Protein AF-A0A9X0B7L1-F1 (afdb_monomer_lite)

Sequence (310 aa):
MPVSGHFVRRSAEFVATFKDGPAMKVEFSPWLIFLVLTLGLIMGLALMSVEYTYGGVVATLAAVEDSNPDIYVRIDHQDPTKPLDPNEPELADSARLQPITSGLRSTTKHLRARAGFWSRFRGLSIYLAFIFVDVFLSLITTPIDSFLGHFISQFIISMLLSTWLMAWVHIVISEPSPKRFYQRIPSWRKWIRIAPAVALETLLTYVIFFMPMVVAQMAGWTEEDESIVPFDRSFGGKVQPEIVGGSGKIGLMDAWTTFDWNARVRFVKVVVKTAMIEIALIFVGASAIAGIMLGLGPRGVSMVPADGSM

Structure (mmCIF, N/CA/C/O backbone):
data_AF-A0A9X0B7L1-F1
#
_entry.id   AF-A0A9X0B7L1-F1
#
loop_
_atom_site.group_PDB
_atom_site.id
_atom_site.type_symbol
_atom_site.label_atom_id
_atom_site.label_alt_id
_atom_site.label_comp_id
_atom_site.label_asym_id
_atom_site.label_entity_id
_atom_site.label_seq_id
_atom_site.pdbx_PDB_ins_code
_atom_site.Cartn_x
_atom_site.Cartn_y
_atom_site.Cartn_z
_atom_site.occupancy
_atom_site.B_iso_or_equiv
_atom_site.auth_seq_id
_atom_site.auth_comp_id
_atom_site.auth_asym_id
_atom_site.auth_atom_id
_atom_site.pdbx_PDB_model_num
ATOM 1 N N . MET A 1 1 ? 30.798 -33.903 -41.313 1.00 54.44 1 MET A N 1
ATOM 2 C CA . MET A 1 1 ? 30.636 -32.431 -41.256 1.00 54.44 1 MET A CA 1
ATOM 3 C C . MET A 1 1 ? 29.845 -32.088 -39.998 1.00 54.44 1 MET A C 1
ATOM 5 O O . MET A 1 1 ? 28.833 -32.746 -39.783 1.00 54.44 1 MET A O 1
ATOM 9 N N . PRO A 1 2 ? 30.293 -31.156 -39.140 1.00 64.50 2 PRO A N 1
ATOM 10 C CA . PRO A 1 2 ? 29.622 -30.865 -37.873 1.00 64.50 2 PRO A CA 1
ATOM 11 C C . PRO A 1 2 ? 28.418 -29.930 -38.066 1.00 64.50 2 PRO A C 1
ATOM 13 O O . PRO A 1 2 ? 28.543 -28.823 -38.587 1.00 64.50 2 PRO A O 1
ATOM 16 N N . VAL A 1 3 ? 27.249 -30.376 -37.605 1.00 57.03 3 VAL A N 1
ATOM 17 C CA . VAL A 1 3 ? 25.953 -29.684 -37.754 1.00 57.03 3 VAL A CA 1
ATOM 18 C C . VAL A 1 3 ? 25.922 -28.312 -37.052 1.00 57.03 3 VAL A C 1
ATOM 20 O O . VAL A 1 3 ? 25.201 -27.411 -37.478 1.00 57.03 3 VAL A O 1
ATOM 23 N N . SER A 1 4 ? 26.755 -28.114 -36.026 1.00 58.66 4 SER A N 1
ATOM 24 C CA . SER A 1 4 ? 26.879 -26.858 -35.271 1.00 58.66 4 SER A CA 1
ATOM 25 C C . SER A 1 4 ? 27.226 -25.646 -36.143 1.00 58.66 4 SER A C 1
ATOM 27 O O . SER A 1 4 ? 26.641 -24.580 -35.958 1.00 58.66 4 SER A O 1
ATOM 29 N N . GLY A 1 5 ? 28.109 -25.803 -37.137 1.00 71.06 5 GLY A N 1
ATOM 30 C CA . GLY A 1 5 ? 28.510 -24.704 -38.022 1.00 71.06 5 GLY A CA 1
ATOM 31 C C . GLY A 1 5 ? 27.352 -24.145 -38.855 1.00 71.06 5 GLY A C 1
ATOM 32 O O . GLY A 1 5 ? 27.287 -22.943 -39.094 1.00 71.06 5 GLY A O 1
ATOM 33 N N . HIS A 1 6 ? 26.393 -24.994 -39.238 1.00 72.88 6 HIS A N 1
ATOM 34 C CA . HIS A 1 6 ? 25.210 -24.574 -39.990 1.00 72.88 6 HIS A CA 1
ATOM 35 C C . HIS A 1 6 ? 24.251 -23.735 -39.133 1.00 72.88 6 HIS A C 1
ATOM 37 O O . HIS A 1 6 ? 23.721 -22.732 -39.606 1.00 72.88 6 HIS A O 1
ATOM 43 N N . PHE A 1 7 ? 24.059 -24.098 -37.860 1.00 66.88 7 PHE A N 1
ATOM 44 C CA . PHE A 1 7 ? 23.233 -23.313 -36.938 1.00 66.88 7 PHE A CA 1
ATOM 45 C C . PHE A 1 7 ? 23.856 -21.952 -36.615 1.00 66.88 7 PHE A C 1
ATOM 47 O O . PHE A 1 7 ? 23.146 -20.953 -36.671 1.00 66.88 7 PHE A O 1
ATOM 54 N N . VAL A 1 8 ? 25.169 -21.898 -36.356 1.00 78.19 8 VAL A N 1
ATOM 55 C CA . VAL A 1 8 ? 25.890 -20.635 -36.105 1.00 78.19 8 VAL A CA 1
ATOM 56 C C . VAL A 1 8 ? 25.856 -19.716 -37.330 1.00 78.19 8 VAL A C 1
ATOM 58 O O . VAL A 1 8 ? 25.638 -18.515 -37.193 1.00 78.19 8 VAL A O 1
ATOM 61 N N . ARG A 1 9 ? 26.014 -20.261 -38.545 1.00 78.44 9 ARG A N 1
ATOM 62 C CA . ARG A 1 9 ? 25.911 -19.452 -39.768 1.00 78.44 9 ARG A CA 1
ATOM 63 C C . ARG A 1 9 ? 24.489 -18.928 -39.978 1.00 78.44 9 ARG A C 1
ATOM 65 O O . ARG A 1 9 ? 24.319 -17.745 -40.236 1.00 78.44 9 ARG A O 1
ATOM 72 N N . ARG A 1 10 ? 23.471 -19.774 -39.784 1.00 76.56 10 ARG A N 1
ATOM 73 C CA . ARG A 1 10 ? 22.058 -19.390 -39.929 1.00 76.56 10 ARG A CA 1
ATOM 74 C C . ARG A 1 10 ? 21.614 -18.353 -38.891 1.00 76.56 10 ARG A C 1
ATOM 76 O O . ARG A 1 10 ? 20.807 -17.489 -39.220 1.00 76.56 10 ARG A O 1
ATOM 83 N N . SER A 1 11 ? 22.128 -18.402 -37.659 1.00 62.06 11 SER A N 1
ATOM 84 C CA . SER A 1 11 ? 21.860 -17.355 -36.663 1.00 62.06 11 SER A CA 1
ATOM 85 C C . SER A 1 11 ? 22.580 -16.045 -36.994 1.00 62.06 11 SER A C 1
ATOM 87 O O . SER A 1 11 ? 21.986 -14.985 -36.825 1.00 62.06 11 SER A O 1
ATOM 89 N N . ALA A 1 12 ? 23.803 -16.093 -37.534 1.00 77.00 12 ALA A N 1
ATOM 90 C CA . ALA A 1 12 ? 24.505 -14.902 -38.016 1.00 77.00 12 ALA A CA 1
ATOM 91 C C . ALA A 1 12 ? 23.802 -14.251 -39.226 1.00 77.00 12 ALA A C 1
ATOM 93 O O . ALA A 1 12 ? 23.620 -13.037 -39.239 1.00 77.00 12 ALA A O 1
ATOM 94 N N . GLU A 1 13 ? 23.344 -15.049 -40.198 1.00 75.81 13 GLU A N 1
ATOM 95 C CA . GLU A 1 13 ? 22.531 -14.600 -41.343 1.00 75.81 13 GLU A CA 1
ATOM 96 C C . GLU A 1 13 ? 21.213 -13.945 -40.874 1.00 75.81 13 GLU A C 1
ATOM 98 O O . GLU A 1 13 ? 20.839 -12.869 -41.347 1.00 75.81 13 GLU A O 1
ATOM 103 N N . PHE A 1 14 ? 20.535 -14.544 -39.887 1.00 72.88 14 PHE A N 1
ATOM 104 C CA . PHE A 1 14 ? 19.319 -13.987 -39.285 1.00 72.88 14 PHE A CA 1
ATOM 105 C C . PHE A 1 14 ? 19.588 -12.642 -38.592 1.00 72.88 14 PHE A C 1
ATOM 107 O O . PHE A 1 14 ? 18.894 -11.668 -38.862 1.00 72.88 14 PHE A O 1
ATOM 114 N N . VAL A 1 15 ? 20.631 -12.546 -37.758 1.00 70.56 15 VAL A N 1
ATOM 115 C CA . VAL A 1 15 ? 21.003 -11.295 -37.070 1.00 70.56 15 VAL A CA 1
ATOM 116 C C . VAL A 1 15 ? 21.427 -10.201 -38.057 1.00 70.56 15 VAL A C 1
ATOM 118 O O . VAL A 1 15 ? 21.039 -9.050 -37.875 1.00 70.56 15 VAL A O 1
ATOM 121 N N . ALA A 1 16 ? 22.158 -10.538 -39.125 1.00 70.00 16 ALA A N 1
ATOM 122 C CA . ALA A 1 16 ? 22.506 -9.586 -40.183 1.00 70.00 16 ALA A CA 1
ATOM 123 C C . ALA A 1 16 ? 21.254 -9.020 -40.879 1.00 70.00 16 ALA A C 1
ATOM 125 O O . ALA A 1 16 ? 21.154 -7.813 -41.078 1.00 70.00 16 ALA A O 1
ATOM 126 N N . THR A 1 17 ? 20.247 -9.864 -41.133 1.00 65.69 17 THR A N 1
ATOM 127 C CA . THR A 1 17 ? 18.967 -9.449 -41.741 1.00 65.69 17 THR A CA 1
ATOM 128 C C . THR A 1 17 ? 18.236 -8.384 -40.905 1.00 65.69 17 THR A C 1
ATOM 130 O O . THR A 1 17 ? 17.633 -7.475 -41.467 1.00 65.69 17 THR A O 1
ATOM 133 N N . PHE A 1 18 ? 18.319 -8.444 -39.569 1.00 63.31 18 PHE A N 1
ATOM 134 C CA . PHE A 1 18 ? 17.753 -7.415 -38.678 1.00 63.31 18 PHE A CA 1
ATOM 135 C C . PHE A 1 18 ? 18.657 -6.193 -38.471 1.00 63.31 18 PHE A C 1
ATOM 137 O O . PHE A 1 18 ? 18.181 -5.170 -37.986 1.00 63.31 18 PHE A O 1
ATOM 144 N N . LYS A 1 19 ? 19.947 -6.288 -38.810 1.00 69.06 19 LYS A N 1
ATOM 145 C CA . LYS A 1 19 ? 20.908 -5.185 -38.688 1.00 69.06 19 LYS A CA 1
ATOM 146 C C . LYS A 1 19 ? 20.901 -4.269 -39.914 1.00 69.06 19 LYS A C 1
ATOM 148 O O . LYS A 1 19 ? 21.014 -3.059 -39.752 1.00 69.06 19 LYS A O 1
ATOM 153 N N . ASP A 1 20 ? 20.744 -4.856 -41.100 1.00 66.06 20 ASP A N 1
ATOM 154 C CA . ASP A 1 20 ? 20.760 -4.145 -42.386 1.00 66.06 20 ASP A CA 1
ATOM 155 C C . ASP A 1 20 ? 19.341 -3.918 -42.960 1.00 66.06 20 ASP A C 1
ATOM 157 O O . ASP A 1 20 ? 19.178 -3.286 -44.003 1.00 66.06 20 ASP A O 1
ATOM 161 N N . GLY A 1 21 ? 18.301 -4.433 -42.292 1.00 64.00 21 GLY A N 1
ATOM 162 C CA . GLY A 1 21 ? 16.902 -4.191 -42.647 1.00 64.00 21 GLY A CA 1
ATOM 163 C C . GLY A 1 21 ? 16.433 -2.765 -42.311 1.00 64.00 21 GLY A C 1
ATOM 164 O O . GLY A 1 21 ? 17.005 -2.118 -41.428 1.00 64.00 21 GLY A O 1
ATOM 165 N N . PRO A 1 22 ? 15.371 -2.259 -42.970 1.00 67.75 22 PRO A N 1
ATOM 166 C CA . PRO A 1 22 ? 14.790 -0.968 -42.619 1.00 67.75 22 PRO A CA 1
ATOM 167 C C . PRO A 1 22 ? 14.331 -0.993 -41.159 1.00 67.75 22 PRO A C 1
ATOM 169 O O . PRO A 1 22 ? 13.670 -1.939 -40.721 1.00 67.75 22 PRO A O 1
ATOM 172 N N . ALA A 1 23 ? 14.671 0.050 -40.399 1.00 72.81 23 ALA A N 1
ATOM 173 C CA . ALA A 1 23 ? 14.229 0.170 -39.017 1.00 72.81 23 ALA A CA 1
ATOM 174 C C . ALA A 1 23 ? 12.694 0.109 -38.981 1.00 72.81 23 ALA A C 1
ATOM 176 O O . ALA A 1 23 ? 12.036 0.945 -39.592 1.00 72.81 23 ALA A O 1
ATOM 177 N N . MET A 1 24 ? 12.116 -0.877 -38.295 1.00 72.19 24 MET A N 1
ATOM 178 C CA . MET A 1 24 ? 10.662 -1.010 -38.186 1.00 72.19 24 MET A CA 1
ATOM 179 C C . MET A 1 24 ? 10.167 -0.451 -36.857 1.00 72.19 24 MET A C 1
ATOM 181 O O . MET A 1 24 ? 10.696 -0.772 -35.792 1.00 72.19 24 MET A O 1
ATOM 185 N N . LYS A 1 25 ? 9.120 0.373 -36.918 1.00 77.25 25 LYS A N 1
ATOM 186 C CA . LYS A 1 25 ? 8.357 0.817 -35.753 1.00 77.25 25 LYS A CA 1
ATOM 187 C C . LYS A 1 25 ? 7.263 -0.204 -35.464 1.00 77.25 25 LYS A C 1
ATOM 189 O O . LYS A 1 25 ? 6.562 -0.645 -36.373 1.00 77.25 25 LYS A O 1
ATOM 194 N N . VAL A 1 26 ? 7.120 -0.566 -34.192 1.00 78.56 26 VAL A N 1
ATOM 195 C CA . VAL A 1 26 ? 5.975 -1.338 -33.703 1.00 78.56 26 VAL A CA 1
ATOM 196 C C . VAL A 1 26 ? 4.862 -0.348 -33.389 1.00 78.56 26 VAL A C 1
ATOM 198 O O . VAL A 1 26 ? 4.990 0.457 -32.468 1.00 78.56 26 VAL A O 1
ATOM 201 N N . GLU A 1 27 ? 3.782 -0.404 -34.158 1.00 80.69 27 GLU A N 1
ATOM 202 C CA . GLU A 1 27 ? 2.586 0.394 -33.926 1.00 80.69 27 GLU A CA 1
ATOM 203 C C . GLU A 1 27 ? 1.518 -0.449 -33.227 1.00 80.69 27 GLU A C 1
ATOM 205 O O . GLU A 1 27 ? 1.204 -1.574 -33.626 1.00 80.69 27 GLU A O 1
ATOM 210 N N . PHE A 1 28 ? 0.952 0.112 -32.161 1.00 82.88 28 PHE A N 1
ATOM 211 C CA . PHE A 1 28 ? -0.150 -0.488 -31.422 1.00 82.88 28 PHE A CA 1
ATOM 212 C C . PHE A 1 28 ? -1.459 0.159 -31.864 1.00 82.88 28 PHE A C 1
ATOM 214 O O . PHE A 1 28 ? -1.624 1.376 -31.788 1.00 82.88 28 PHE A O 1
ATOM 221 N N . SER A 1 29 ? -2.415 -0.666 -32.283 1.00 86.75 29 SER A N 1
ATOM 222 C CA . SER A 1 29 ? -3.760 -0.219 -32.633 1.00 86.75 29 SER A CA 1
ATOM 223 C C . SER A 1 29 ? -4.414 0.511 -31.450 1.00 86.75 29 SER A C 1
ATOM 225 O O . SER A 1 29 ? -4.401 -0.023 -30.334 1.00 86.75 29 SER A O 1
ATOM 227 N N . PRO A 1 30 ? -5.063 1.677 -31.654 1.00 87.75 30 PRO A N 1
ATOM 228 C CA . PRO A 1 30 ? -5.777 2.383 -30.588 1.00 87.75 30 PRO A CA 1
ATOM 229 C C . PRO A 1 30 ? -6.804 1.505 -29.861 1.00 87.75 30 PRO A C 1
ATOM 231 O O . PRO A 1 30 ? -7.031 1.675 -28.665 1.00 87.75 30 PRO A O 1
ATOM 234 N N . TRP A 1 31 ? -7.382 0.520 -30.559 1.00 83.94 31 TRP A N 1
ATOM 235 C CA . TRP A 1 31 ? -8.318 -0.441 -29.976 1.00 83.94 31 TRP A CA 1
ATOM 236 C C . TRP A 1 31 ? -7.641 -1.444 -29.031 1.00 83.94 31 TRP A C 1
ATOM 238 O O . TRP A 1 31 ? -8.179 -1.740 -27.966 1.00 83.94 31 TRP A O 1
ATOM 248 N N . LEU A 1 32 ? -6.439 -1.924 -29.373 1.00 82.06 32 LEU A N 1
ATOM 249 C CA . LEU A 1 32 ? -5.632 -2.767 -28.485 1.00 82.06 32 LEU A CA 1
ATOM 250 C C . LEU A 1 32 ? -5.257 -1.995 -27.213 1.00 82.06 32 LEU A C 1
ATOM 252 O O . LEU A 1 32 ? -5.450 -2.508 -26.113 1.00 82.06 32 LEU A O 1
ATOM 256 N N . ILE A 1 33 ? -4.775 -0.755 -27.363 1.00 84.44 33 ILE A N 1
ATOM 257 C CA . ILE A 1 33 ? -4.434 0.122 -26.233 1.00 84.44 33 ILE A CA 1
ATOM 258 C C . ILE A 1 33 ? -5.667 0.324 -25.341 1.00 84.44 33 ILE A C 1
ATOM 260 O O . ILE A 1 33 ? -5.600 0.096 -24.134 1.00 84.44 33 ILE A O 1
ATOM 264 N N . PHE A 1 34 ? -6.812 0.680 -25.930 1.00 88.31 34 PHE A N 1
ATOM 265 C CA . PHE A 1 34 ? -8.068 0.871 -25.206 1.00 88.31 34 PHE A CA 1
ATOM 266 C C . PHE A 1 34 ? -8.508 -0.383 -24.437 1.00 88.31 34 PHE A C 1
ATOM 268 O O . PHE A 1 34 ? -8.860 -0.277 -23.262 1.00 88.31 34 PHE A O 1
ATOM 275 N N . LEU A 1 35 ? -8.457 -1.568 -25.054 1.00 87.38 35 LEU A N 1
ATOM 276 C CA . LEU A 1 35 ? -8.824 -2.824 -24.395 1.00 87.38 35 LEU A CA 1
ATOM 277 C C . LEU A 1 35 ? -7.881 -3.169 -23.237 1.00 87.38 35 LEU A C 1
ATOM 279 O O . LEU A 1 35 ? -8.358 -3.517 -22.157 1.00 87.38 35 LEU A O 1
ATOM 283 N N . VAL A 1 36 ? -6.564 -3.038 -23.428 1.00 84.12 36 VAL A N 1
ATOM 284 C CA . VAL A 1 36 ? -5.564 -3.328 -22.386 1.00 84.12 36 VAL A CA 1
ATOM 285 C C . VAL A 1 36 ? -5.699 -2.359 -21.208 1.00 84.12 36 VAL A C 1
ATOM 287 O O . VAL A 1 36 ? -5.726 -2.803 -20.060 1.00 84.12 36 VAL A O 1
ATOM 290 N N . LEU A 1 37 ? -5.867 -1.057 -21.467 1.00 89.31 37 LEU A N 1
ATOM 291 C CA . LEU A 1 37 ? -6.088 -0.054 -20.419 1.00 89.31 37 LEU A CA 1
ATOM 292 C C . LEU A 1 37 ? -7.425 -0.257 -19.696 1.00 89.31 37 LEU A C 1
ATOM 294 O O . LEU A 1 37 ? -7.476 -0.161 -18.472 1.00 89.31 37 LEU A O 1
ATOM 298 N N . THR A 1 38 ? -8.498 -0.585 -20.421 1.00 90.06 38 THR A N 1
ATOM 299 C CA . THR A 1 38 ? -9.820 -0.835 -19.824 1.00 90.06 38 THR A CA 1
ATOM 300 C C . THR A 1 38 ? -9.802 -2.087 -18.946 1.00 90.06 38 THR A C 1
ATOM 302 O O . THR A 1 38 ? -10.308 -2.056 -17.825 1.00 90.06 38 THR A O 1
ATOM 305 N N . LEU A 1 39 ? -9.178 -3.176 -19.408 1.00 88.31 39 LEU A N 1
ATOM 306 C CA . LEU A 1 39 ? -9.012 -4.399 -18.620 1.00 88.31 39 LEU A CA 1
ATOM 307 C C . LEU A 1 39 ? -8.137 -4.156 -17.385 1.00 88.31 39 LEU A C 1
ATOM 309 O O . LEU A 1 39 ? -8.507 -4.573 -16.289 1.00 88.31 39 LEU A O 1
ATOM 313 N N . GLY A 1 40 ? -7.016 -3.446 -17.545 1.00 86.38 40 GLY A N 1
ATOM 314 C CA . GLY A 1 40 ? -6.138 -3.053 -16.443 1.00 86.38 40 GLY A CA 1
ATOM 315 C C . GLY A 1 40 ? -6.862 -2.205 -15.396 1.00 86.38 40 GLY A C 1
ATOM 316 O O . GLY A 1 40 ? -6.741 -2.477 -14.204 1.00 86.38 40 GLY A O 1
ATOM 317 N N . LEU A 1 41 ? -7.690 -1.247 -15.825 1.00 91.81 41 LEU A N 1
ATOM 318 C CA . LEU A 1 41 ? -8.521 -0.428 -14.940 1.00 91.81 41 LEU A CA 1
ATOM 319 C C . LEU A 1 41 ? -9.576 -1.264 -14.201 1.00 91.81 41 LEU A C 1
ATOM 321 O O . LEU A 1 41 ? -9.701 -1.143 -12.984 1.00 91.81 41 LEU A O 1
ATOM 325 N N . ILE A 1 42 ? -10.317 -2.129 -14.901 1.00 91.94 42 ILE A N 1
ATOM 326 C CA . ILE A 1 42 ? -11.328 -3.007 -14.284 1.00 91.94 42 ILE A CA 1
ATOM 327 C C . ILE A 1 42 ? -10.673 -3.945 -13.264 1.00 91.94 42 ILE A C 1
ATOM 329 O O . ILE A 1 42 ? -11.176 -4.088 -12.149 1.00 91.94 42 ILE A O 1
ATOM 333 N N . MET A 1 43 ? -9.536 -4.551 -13.615 1.00 87.50 43 MET A N 1
ATOM 334 C CA . MET A 1 43 ? -8.795 -5.447 -12.731 1.00 87.50 43 MET A CA 1
ATOM 335 C C . MET A 1 43 ? -8.207 -4.696 -11.530 1.00 87.50 43 MET A C 1
ATOM 337 O O . MET A 1 43 ? -8.352 -5.161 -10.403 1.00 87.50 43 MET A O 1
ATOM 341 N N . GLY A 1 44 ? -7.636 -3.506 -11.733 1.00 87.38 44 GLY A N 1
ATOM 342 C CA . GLY A 1 44 ? -7.145 -2.643 -10.657 1.00 87.38 44 GLY A CA 1
ATOM 343 C C . GLY A 1 44 ? -8.251 -2.218 -9.689 1.00 87.38 44 GLY A C 1
ATOM 344 O O . GLY A 1 44 ? -8.083 -2.329 -8.478 1.00 87.38 44 GLY A O 1
ATOM 345 N N . LEU A 1 45 ? -9.423 -1.821 -10.198 1.00 90.44 45 LEU A N 1
ATOM 346 C CA . LEU A 1 45 ? -10.594 -1.501 -9.373 1.00 90.44 45 LEU A CA 1
ATOM 347 C C . LEU A 1 45 ? -11.136 -2.729 -8.624 1.00 90.44 45 LEU A C 1
ATOM 349 O O . LEU A 1 45 ? -11.563 -2.601 -7.475 1.00 90.44 45 LEU A O 1
ATOM 353 N N . ALA A 1 46 ? -11.104 -3.917 -9.235 1.00 88.44 46 ALA A N 1
ATOM 354 C CA . ALA A 1 46 ? -11.499 -5.161 -8.580 1.00 88.44 46 ALA A CA 1
ATOM 355 C C . ALA A 1 46 ? -10.529 -5.542 -7.448 1.00 88.44 46 ALA A C 1
ATOM 357 O O . ALA A 1 46 ? -10.982 -5.822 -6.338 1.00 88.44 46 ALA A O 1
ATOM 358 N N . LEU A 1 47 ? -9.216 -5.480 -7.696 1.00 86.81 47 LEU A N 1
ATOM 359 C CA . LEU A 1 47 ? -8.172 -5.720 -6.695 1.00 86.81 47 LEU A CA 1
ATOM 360 C C . LEU A 1 47 ? -8.277 -4.718 -5.539 1.00 86.81 47 LEU A C 1
ATOM 362 O O . LEU A 1 47 ? -8.411 -5.138 -4.393 1.00 86.81 47 LEU A O 1
ATOM 366 N N . MET A 1 48 ? -8.365 -3.416 -5.833 1.00 89.94 48 MET A N 1
ATOM 367 C CA . MET A 1 48 ? -8.617 -2.368 -4.833 1.00 89.94 48 MET A CA 1
ATOM 368 C C . MET A 1 48 ? -9.898 -2.629 -4.030 1.00 89.94 48 MET A C 1
ATOM 370 O O . MET A 1 48 ? -9.924 -2.425 -2.821 1.00 89.94 48 MET A O 1
ATOM 374 N N . SER A 1 49 ? -10.974 -3.099 -4.670 1.00 89.06 49 SER A N 1
ATOM 375 C CA . SER A 1 49 ? -12.235 -3.412 -3.987 1.00 89.06 49 SER A CA 1
ATOM 376 C C . SER A 1 49 ? -12.111 -4.597 -3.025 1.00 89.06 49 SER A C 1
ATOM 378 O O . SER A 1 49 ? -12.699 -4.562 -1.939 1.00 89.06 49 SER A O 1
ATOM 380 N N . VAL A 1 50 ? -11.374 -5.639 -3.416 1.00 89.81 50 VAL A N 1
ATOM 381 C CA . VAL A 1 50 ? -11.092 -6.828 -2.598 1.00 89.81 50 VAL A CA 1
ATOM 382 C C . VAL A 1 50 ? -10.197 -6.444 -1.423 1.00 89.81 50 VAL A C 1
ATOM 384 O O . VAL A 1 50 ? -10.606 -6.641 -0.280 1.00 89.81 50 VAL A O 1
ATOM 387 N N . GLU A 1 51 ? -9.056 -5.813 -1.695 1.00 89.25 51 GLU A N 1
ATOM 388 C CA . GLU A 1 51 ? -8.080 -5.393 -0.688 1.00 89.25 51 GLU A CA 1
ATOM 389 C C . GLU A 1 51 ? -8.714 -4.448 0.337 1.00 89.25 51 GLU A C 1
ATOM 391 O O . GLU A 1 51 ? -8.717 -4.723 1.535 1.00 89.25 51 GLU A O 1
ATOM 396 N N . TYR A 1 52 ? -9.409 -3.406 -0.127 1.00 92.50 52 TYR A N 1
ATOM 397 C CA . TYR A 1 52 ? -10.102 -2.473 0.756 1.00 92.50 52 TYR A CA 1
ATOM 398 C C . TYR A 1 52 ? -11.169 -3.147 1.629 1.00 92.50 52 TYR A C 1
ATOM 400 O O . TYR A 1 52 ? -11.315 -2.818 2.807 1.00 92.50 52 TYR A O 1
ATOM 408 N N . THR A 1 53 ? -11.939 -4.087 1.067 1.00 89.88 53 THR A N 1
ATOM 409 C CA . THR A 1 53 ? -13.016 -4.753 1.817 1.00 89.88 53 THR A CA 1
ATOM 410 C C . THR A 1 53 ? -12.454 -5.728 2.849 1.00 89.88 53 THR A C 1
ATOM 412 O O . THR A 1 53 ? -12.956 -5.769 3.970 1.00 89.88 53 THR A O 1
ATOM 415 N N . TYR A 1 54 ? -11.450 -6.527 2.486 1.00 89.38 54 TYR A N 1
ATOM 416 C CA . TYR A 1 54 ? -10.991 -7.643 3.313 1.00 89.38 54 TYR A CA 1
ATOM 417 C C . TYR A 1 54 ? -9.717 -7.313 4.103 1.00 89.38 54 TYR A C 1
ATOM 419 O O . TYR A 1 54 ? -9.744 -7.436 5.327 1.00 89.38 54 TYR A O 1
ATOM 427 N N . GLY A 1 55 ? -8.662 -6.835 3.437 1.00 85.50 55 GLY A N 1
ATOM 428 C CA . GLY A 1 55 ? -7.412 -6.390 4.069 1.00 85.50 55 GLY A CA 1
ATOM 429 C C . GLY A 1 55 ? -7.558 -5.075 4.841 1.00 85.50 55 GLY A C 1
ATOM 430 O O . GLY A 1 55 ? -6.980 -4.918 5.908 1.00 85.50 55 GLY A O 1
ATOM 431 N N . GLY A 1 56 ? -8.406 -4.157 4.367 1.00 85.94 56 GLY A N 1
ATOM 432 C CA . GLY A 1 56 ? -8.744 -2.923 5.081 1.00 85.94 56 GLY A CA 1
ATOM 433 C C . GLY A 1 56 ? -9.847 -3.118 6.127 1.00 85.94 56 GLY A C 1
ATOM 434 O O . GLY A 1 56 ? -9.596 -3.201 7.331 1.00 85.94 56 GLY A O 1
ATOM 435 N N . VAL A 1 57 ? -11.103 -3.146 5.670 1.00 88.94 57 VAL A N 1
ATOM 436 C CA . VAL A 1 57 ? -12.296 -3.067 6.534 1.00 88.94 57 VAL A CA 1
ATOM 437 C C . VAL A 1 57 ? -12.449 -4.286 7.449 1.00 88.94 57 VAL A C 1
ATOM 439 O O . VAL A 1 57 ? -12.615 -4.109 8.654 1.00 88.94 57 VAL A O 1
ATOM 442 N N . VAL A 1 58 ? -12.407 -5.515 6.918 1.00 87.19 58 VAL A N 1
ATOM 443 C CA . VAL A 1 58 ? -12.617 -6.720 7.744 1.00 87.19 58 VAL A CA 1
ATOM 444 C C . VAL A 1 58 ? -11.446 -6.971 8.695 1.00 87.19 58 VAL A C 1
ATOM 446 O O . VAL A 1 58 ? -11.708 -7.268 9.856 1.00 87.19 58 VAL A O 1
ATOM 449 N N . ALA A 1 59 ? -10.191 -6.790 8.270 1.00 86.94 59 ALA A N 1
ATOM 450 C CA . ALA A 1 59 ? -9.043 -6.937 9.169 1.00 86.94 59 ALA A CA 1
ATOM 451 C C . ALA A 1 59 ? -9.063 -5.914 10.319 1.00 86.94 59 ALA A C 1
ATOM 453 O O . ALA A 1 59 ? -8.837 -6.287 11.466 1.00 86.94 59 ALA A O 1
ATOM 454 N N . THR A 1 60 ? -9.420 -4.650 10.047 1.00 85.00 60 THR A N 1
ATOM 455 C CA . THR A 1 60 ? -9.565 -3.618 11.094 1.00 85.00 60 THR A CA 1
ATOM 456 C C . THR A 1 60 ? -10.651 -3.983 12.107 1.00 85.00 60 THR A C 1
ATOM 458 O O . THR A 1 60 ? -10.486 -3.746 13.300 1.00 85.00 60 THR A O 1
ATOM 461 N N . LEU A 1 61 ? -11.764 -4.571 11.654 1.00 83.06 61 LEU A N 1
ATOM 462 C CA . LEU A 1 61 ? -12.816 -5.056 12.551 1.00 83.06 61 LEU A CA 1
ATOM 463 C C . LEU A 1 61 ? -12.343 -6.265 13.367 1.00 83.06 61 LEU A C 1
ATOM 465 O O . LEU A 1 61 ? -12.577 -6.295 14.568 1.00 83.06 61 LEU A O 1
ATOM 469 N N . ALA A 1 62 ? -11.640 -7.215 12.746 1.00 81.81 62 ALA A N 1
ATOM 470 C CA . ALA A 1 62 ? -11.140 -8.418 13.413 1.00 81.81 62 ALA A CA 1
ATOM 471 C C . ALA A 1 62 ? -10.063 -8.102 14.464 1.00 81.81 62 ALA A C 1
ATOM 473 O O . ALA A 1 62 ? -10.026 -8.727 15.515 1.00 81.81 62 ALA A O 1
ATOM 474 N N . ALA A 1 63 ? -9.223 -7.094 14.214 1.00 82.62 63 ALA A N 1
ATOM 475 C CA . ALA A 1 63 ? -8.198 -6.632 15.151 1.00 82.62 63 ALA A CA 1
ATOM 476 C C . ALA A 1 63 ? -8.759 -5.903 16.391 1.00 82.62 63 ALA A C 1
ATOM 478 O O . ALA A 1 63 ? -8.030 -5.704 17.360 1.00 82.62 63 ALA A O 1
ATOM 479 N N . VAL A 1 64 ? -10.025 -5.471 16.351 1.00 81.62 64 VAL A N 1
ATOM 480 C CA . VAL A 1 64 ? -10.704 -4.731 17.435 1.00 81.62 64 VAL A CA 1
ATOM 481 C C . VAL A 1 64 ? -11.824 -5.564 18.080 1.00 81.62 64 VAL A C 1
ATOM 483 O O . VAL A 1 64 ? -12.329 -5.200 19.140 1.00 81.62 64 VAL A O 1
ATOM 486 N N . GLU A 1 65 ? -12.224 -6.677 17.464 1.00 75.94 65 GLU A N 1
ATOM 487 C CA . GLU A 1 65 ? -13.257 -7.565 17.990 1.00 75.94 65 GLU A CA 1
ATOM 488 C C . GLU A 1 65 ? -12.731 -8.412 19.157 1.00 75.94 65 GLU A C 1
ATOM 490 O O . GLU A 1 65 ? -11.694 -9.069 19.061 1.00 75.94 65 GLU A O 1
ATOM 495 N N . ASP A 1 66 ? -13.479 -8.417 20.261 1.00 71.50 66 ASP A N 1
ATOM 496 C CA . ASP A 1 66 ? -13.199 -9.294 21.394 1.00 71.50 66 ASP A CA 1
ATOM 497 C C . ASP A 1 66 ? -13.462 -10.755 21.000 1.00 71.50 66 ASP A C 1
ATOM 499 O O . ASP A 1 66 ? -14.534 -11.108 20.503 1.00 71.50 66 ASP A O 1
ATOM 503 N N . SER A 1 67 ? -12.470 -11.613 21.233 1.00 64.06 67 SER A N 1
ATOM 504 C CA . SER A 1 67 ? -12.569 -13.048 20.967 1.00 64.06 67 SER A CA 1
ATOM 505 C C . SER A 1 67 ? -13.405 -13.798 22.011 1.00 64.06 67 SER A C 1
ATOM 507 O O . SER A 1 67 ? -13.768 -14.945 21.761 1.00 64.06 67 SER A O 1
ATOM 509 N N . ASN A 1 68 ? -13.703 -13.189 23.166 1.00 60.12 68 ASN A N 1
ATOM 510 C CA . ASN A 1 68 ? -14.456 -13.817 24.250 1.00 60.12 68 ASN A CA 1
ATOM 511 C C . ASN A 1 68 ? -15.391 -12.810 24.974 1.00 60.12 68 ASN A C 1
ATOM 513 O O . ASN A 1 68 ? -15.180 -12.503 26.154 1.00 60.12 68 ASN A O 1
ATOM 517 N N . PRO A 1 69 ? -16.461 -12.327 24.308 1.00 53.25 69 PRO A N 1
ATOM 518 C CA . PRO A 1 69 ? -17.312 -11.238 24.811 1.00 53.25 69 PRO A CA 1
ATOM 519 C C . PRO A 1 69 ? -18.027 -11.531 26.146 1.00 53.25 69 PRO A C 1
ATOM 521 O O . PRO A 1 69 ? -18.400 -10.603 26.864 1.00 53.25 69 PRO A O 1
ATOM 524 N N . ASP A 1 70 ? -18.207 -12.803 26.507 1.00 52.44 70 ASP A N 1
ATOM 525 C CA . ASP A 1 70 ? -19.090 -13.210 27.609 1.00 52.44 70 ASP A CA 1
ATOM 526 C C . ASP A 1 70 ? -18.472 -13.035 29.013 1.00 52.44 70 ASP A C 1
ATOM 528 O O . ASP A 1 70 ? -19.203 -12.933 30.002 1.00 52.44 70 ASP A O 1
ATOM 532 N N . ILE A 1 71 ? -17.136 -12.943 29.125 1.00 44.19 71 ILE A N 1
ATOM 533 C CA . ILE A 1 71 ? -16.438 -12.762 30.419 1.00 44.19 71 ILE A CA 1
ATOM 534 C C . ILE A 1 71 ? -16.742 -11.392 31.046 1.00 44.19 71 ILE A C 1
ATOM 536 O O . ILE A 1 71 ? -16.771 -11.273 32.269 1.00 44.19 71 ILE A O 1
ATOM 540 N N . TYR A 1 72 ? -17.003 -10.368 30.229 1.00 46.34 72 TYR A N 1
ATOM 541 C CA . TYR A 1 72 ? -17.263 -9.006 30.707 1.00 46.34 72 TYR A CA 1
ATOM 542 C C . TYR A 1 72 ? -18.748 -8.687 30.926 1.00 46.34 72 TYR A C 1
ATOM 544 O O . TYR A 1 72 ? -19.059 -7.622 31.456 1.00 46.34 72 TYR A O 1
ATOM 552 N N . VAL A 1 73 ? -19.662 -9.586 30.537 1.00 48.78 73 VAL A N 1
ATOM 553 C CA . VAL A 1 73 ? -21.118 -9.362 30.633 1.00 48.78 73 VAL A CA 1
ATOM 554 C C . VAL A 1 73 ? -21.760 -10.159 31.775 1.00 48.78 73 VAL A C 1
ATOM 556 O O . VAL A 1 73 ? -22.725 -9.683 32.364 1.00 48.78 73 VAL A O 1
ATOM 559 N N . ARG A 1 74 ? -21.193 -11.303 32.194 1.00 47.47 74 ARG A N 1
ATOM 560 C CA . ARG A 1 74 ? -21.673 -12.053 33.375 1.00 47.47 74 ARG A CA 1
ATOM 561 C C . ARG A 1 74 ? -21.177 -11.485 34.715 1.00 47.47 74 ARG A C 1
ATOM 563 O O . ARG A 1 74 ? -20.517 -12.167 35.495 1.00 47.47 74 ARG A O 1
ATOM 570 N N . ILE A 1 75 ? -21.599 -10.259 35.019 1.00 48.34 75 ILE A N 1
ATOM 571 C CA . ILE A 1 75 ? -21.966 -9.879 36.394 1.00 48.34 75 ILE A CA 1
ATOM 572 C C . ILE A 1 75 ? -23.427 -9.429 36.358 1.00 48.34 75 ILE A C 1
ATOM 574 O O . ILE A 1 75 ? -23.758 -8.271 36.612 1.00 48.34 75 ILE A O 1
ATOM 578 N N . ASP A 1 76 ? -24.310 -10.364 36.008 1.00 48.12 76 ASP A N 1
ATOM 579 C CA . ASP A 1 76 ? -25.723 -10.200 36.323 1.00 48.12 76 ASP A CA 1
ATOM 580 C C . ASP A 1 76 ? -25.894 -10.137 37.841 1.00 48.12 76 ASP A C 1
ATOM 582 O O . ASP A 1 76 ? -25.162 -10.775 38.606 1.00 48.12 76 ASP A O 1
ATOM 586 N N . HIS A 1 77 ? -26.891 -9.371 38.275 1.00 48.19 77 HIS A N 1
ATOM 587 C CA . HIS A 1 77 ? -27.303 -9.282 39.670 1.00 48.19 77 HIS A CA 1
ATOM 588 C C . HIS A 1 77 ? -27.948 -10.603 40.110 1.00 48.19 77 HIS A C 1
ATOM 590 O O . HIS A 1 77 ? -29.169 -10.712 40.219 1.00 48.19 77 HIS A O 1
ATOM 596 N N . GLN A 1 78 ? -27.119 -11.618 40.345 1.00 44.19 78 GLN A N 1
ATOM 597 C CA . GLN A 1 78 ? -27.552 -12.906 40.856 1.00 44.19 78 GLN A CA 1
ATOM 598 C C . GLN A 1 78 ? -27.960 -12.727 42.319 1.00 44.19 78 GLN A C 1
ATOM 600 O O . GLN A 1 78 ? -27.132 -12.793 43.227 1.00 44.19 78 GLN A O 1
ATOM 605 N N . ASP A 1 79 ? -29.248 -12.442 42.528 1.00 51.03 79 ASP A N 1
ATOM 606 C CA . ASP A 1 79 ? -29.870 -12.440 43.846 1.00 51.03 79 ASP A CA 1
ATOM 607 C C . ASP A 1 79 ? -29.573 -13.797 44.512 1.00 51.03 79 ASP A C 1
ATOM 609 O O . ASP A 1 79 ? -30.015 -14.828 43.987 1.00 51.03 79 ASP A O 1
ATOM 613 N N . PRO A 1 80 ? -28.828 -13.838 45.638 1.00 57.12 80 PRO A N 1
ATOM 614 C CA . PRO A 1 80 ? -28.400 -15.092 46.258 1.00 57.12 80 PRO A CA 1
ATOM 615 C C . PRO A 1 80 ? -29.552 -15.986 46.734 1.00 57.12 80 PRO A C 1
ATOM 617 O O . PRO A 1 80 ? -29.304 -17.096 47.201 1.00 57.12 80 PRO A O 1
ATOM 620 N N . THR A 1 81 ? -30.795 -15.496 46.674 1.00 53.62 81 THR A N 1
ATOM 621 C CA . THR A 1 81 ? -31.984 -16.170 47.197 1.00 53.62 81 THR A CA 1
ATOM 622 C C . THR A 1 81 ? -32.902 -16.786 46.136 1.00 53.62 81 THR A C 1
ATOM 624 O O . THR A 1 81 ? -33.808 -17.532 46.515 1.00 53.62 81 THR A O 1
ATOM 627 N N . LYS A 1 82 ? -32.687 -16.563 44.825 1.00 48.81 82 LYS A N 1
ATOM 628 C CA . LYS A 1 82 ? -33.500 -17.228 43.783 1.00 48.81 82 LYS A CA 1
ATOM 629 C C . LYS A 1 82 ? -33.034 -18.689 43.611 1.00 48.81 82 LYS A C 1
ATOM 631 O O . LYS A 1 82 ? -31.894 -18.902 43.195 1.00 48.81 82 LYS A O 1
ATOM 636 N N . PRO A 1 83 ? -33.873 -19.709 43.890 1.00 50.41 83 PRO A N 1
ATOM 637 C CA . PRO A 1 83 ? -33.504 -21.098 43.631 1.00 50.41 83 PRO A CA 1
ATOM 638 C C . PRO A 1 83 ? -33.360 -21.341 42.122 1.00 50.41 83 PRO A C 1
ATOM 640 O O . PRO A 1 83 ? -34.147 -20.816 41.332 1.00 50.41 83 PRO A O 1
ATOM 643 N N . LEU A 1 84 ? -32.370 -22.148 41.725 1.00 54.31 84 LEU A N 1
ATOM 644 C CA . LEU A 1 84 ? -32.238 -22.596 40.337 1.00 54.31 84 LEU A CA 1
ATOM 645 C C . LEU A 1 84 ? -33.420 -23.505 39.980 1.00 54.31 84 LEU A C 1
ATOM 647 O O . LEU A 1 84 ? -33.610 -24.540 40.620 1.00 54.31 84 LEU A O 1
ATOM 651 N N . ASP A 1 85 ? -34.187 -23.128 38.958 1.00 53.41 85 ASP A N 1
ATOM 652 C CA . ASP A 1 85 ? -35.251 -23.959 38.394 1.00 53.41 85 ASP A CA 1
ATOM 653 C C . ASP A 1 85 ? -34.642 -24.946 37.377 1.00 53.41 85 ASP A C 1
ATOM 655 O O . ASP A 1 85 ? -34.103 -24.505 36.360 1.00 53.41 85 ASP A O 1
ATOM 659 N N . PRO A 1 86 ? -34.707 -26.274 37.605 1.00 56.31 86 PRO A N 1
ATOM 660 C CA . PRO A 1 86 ? -34.164 -27.263 36.672 1.00 56.31 86 PRO A CA 1
ATOM 661 C C . PRO A 1 86 ? -34.922 -27.361 35.339 1.00 56.31 86 PRO A C 1
ATOM 663 O O . PRO A 1 86 ? -34.465 -28.072 34.447 1.00 56.31 86 PRO A O 1
ATOM 666 N N . ASN A 1 87 ? -36.088 -26.715 35.217 1.00 53.53 87 ASN A N 1
ATOM 667 C CA . ASN A 1 87 ? -36.952 -26.761 34.037 1.00 53.53 87 ASN A CA 1
ATOM 668 C C . ASN A 1 87 ? -37.047 -25.420 33.292 1.00 53.53 87 ASN A C 1
ATOM 670 O O . ASN A 1 87 ? -37.816 -25.330 32.332 1.00 53.53 87 ASN A O 1
ATOM 674 N N . GLU A 1 88 ? -36.292 -24.389 33.690 1.00 49.62 88 GLU A N 1
ATOM 675 C CA . GLU A 1 88 ? -36.144 -23.177 32.879 1.00 49.62 88 GLU A CA 1
ATOM 676 C C . GLU A 1 88 ? -35.350 -23.572 31.616 1.00 49.62 88 GLU A C 1
ATOM 678 O O . GLU A 1 88 ? -34.189 -23.976 31.721 1.00 49.62 88 GLU A O 1
ATOM 683 N N . PRO A 1 89 ? -35.964 -23.578 30.417 1.00 46.06 89 PRO A N 1
ATOM 684 C CA . PRO A 1 89 ? -35.288 -24.082 29.231 1.00 46.06 89 PRO A CA 1
ATOM 685 C C . PRO A 1 89 ? -34.130 -23.147 28.864 1.00 46.06 89 PRO A C 1
ATOM 687 O O . PRO A 1 89 ? -34.311 -21.930 28.866 1.00 46.06 89 PRO A O 1
ATOM 690 N N . GLU A 1 90 ? -32.975 -23.704 28.474 1.00 48.38 90 GLU A N 1
ATOM 691 C CA . GLU A 1 90 ? -31.828 -22.966 27.908 1.00 48.38 90 GLU A CA 1
ATOM 692 C C . GLU A 1 90 ? -32.175 -22.353 26.531 1.00 48.38 90 GLU A C 1
ATOM 694 O O . GLU A 1 90 ? -31.627 -22.705 25.482 1.00 48.38 90 GLU A O 1
ATOM 699 N N . LEU A 1 91 ? -33.137 -21.432 26.503 1.00 43.06 91 LEU A N 1
ATOM 700 C CA . LEU A 1 91 ? -33.613 -20.773 25.300 1.00 43.06 91 LEU A CA 1
ATOM 701 C C . LEU A 1 91 ? -32.728 -19.569 24.961 1.00 43.06 91 LEU A C 1
ATOM 703 O O . LEU A 1 91 ? -33.017 -18.431 25.309 1.00 43.06 91 LEU A O 1
ATOM 707 N N . ALA A 1 92 ? -31.725 -19.869 24.134 1.00 41.03 92 ALA A N 1
ATOM 708 C CA . ALA A 1 92 ? -31.116 -18.974 23.143 1.00 41.03 92 ALA A CA 1
ATOM 709 C C . ALA A 1 92 ? -29.951 -18.040 23.544 1.00 41.03 92 ALA A C 1
ATOM 711 O O . ALA A 1 92 ? -29.504 -17.282 22.680 1.00 41.03 92 ALA A O 1
ATOM 712 N N . ASP A 1 93 ? -29.351 -18.166 24.732 1.00 40.88 93 ASP A N 1
ATOM 713 C CA . ASP A 1 93 ? -28.146 -17.382 25.089 1.00 40.88 93 ASP A CA 1
ATOM 714 C C . ASP A 1 93 ? -26.800 -17.991 24.637 1.00 40.88 93 ASP A C 1
ATOM 716 O O . ASP A 1 93 ? -25.780 -17.309 24.624 1.00 40.88 93 ASP A O 1
ATOM 720 N N . SER A 1 94 ? -26.765 -19.238 24.157 1.00 39.12 94 SER A N 1
ATOM 721 C CA . SER A 1 94 ? -25.541 -19.865 23.612 1.00 39.12 94 SER A CA 1
ATOM 722 C C . SER A 1 94 ? -25.175 -19.417 22.182 1.00 39.12 94 SER A C 1
ATOM 724 O O . SER A 1 94 ? -24.164 -19.841 21.618 1.00 39.12 94 SER A O 1
ATOM 726 N N . ALA A 1 95 ? -25.979 -18.545 21.564 1.00 45.38 95 ALA A N 1
ATOM 727 C CA . ALA A 1 95 ? -25.953 -18.278 20.124 1.00 45.38 95 ALA A CA 1
ATOM 728 C C . ALA A 1 95 ? -24.879 -17.276 19.630 1.00 45.38 95 ALA A C 1
ATOM 730 O O . ALA A 1 95 ? -24.926 -16.878 18.462 1.00 45.38 95 ALA A O 1
ATOM 731 N N . ARG A 1 96 ? -23.927 -16.838 20.474 1.00 51.69 96 ARG A N 1
ATOM 732 C CA . ARG A 1 96 ? -22.858 -15.879 20.092 1.00 51.69 96 ARG A CA 1
ATOM 733 C C . ARG A 1 96 ? -21.436 -16.232 20.546 1.00 51.69 96 ARG A C 1
ATOM 735 O O . ARG A 1 96 ? -20.567 -15.369 20.527 1.00 51.69 96 ARG A O 1
ATOM 742 N N . LEU A 1 97 ? -21.154 -17.510 20.800 1.00 54.34 97 LEU A N 1
ATOM 743 C CA . LEU A 1 97 ? -19.802 -18.014 21.106 1.00 54.34 97 LEU A CA 1
ATOM 744 C C . LEU A 1 97 ? -18.754 -17.841 19.978 1.00 54.34 97 LEU A C 1
ATOM 746 O O . LEU A 1 97 ? -17.621 -18.289 20.131 1.00 54.34 97 LEU A O 1
ATOM 750 N N . GLN A 1 98 ? -19.105 -17.257 18.824 1.00 60.09 98 GLN A N 1
ATOM 751 C CA . GLN A 1 98 ? -18.163 -17.010 17.728 1.00 60.09 98 GLN A CA 1
ATOM 752 C C . GLN A 1 98 ? -18.120 -15.524 17.337 1.00 60.09 98 GLN A C 1
ATOM 754 O O . GLN A 1 98 ? -19.184 -14.935 17.116 1.00 60.09 98 GLN A O 1
ATOM 759 N N . PRO A 1 99 ? -16.914 -14.941 17.169 1.00 68.00 99 PRO A N 1
ATOM 760 C CA . PRO A 1 99 ? -16.734 -13.576 16.677 1.00 68.00 99 PRO A CA 1
ATOM 761 C C . PRO A 1 99 ? -17.464 -13.330 15.350 1.00 68.00 99 PRO A C 1
ATOM 763 O O . PRO A 1 99 ? -17.532 -14.211 14.486 1.00 68.00 99 PRO A O 1
ATOM 766 N N . ILE A 1 100 ? -17.978 -12.120 15.131 1.00 74.31 100 ILE A N 1
ATOM 767 C CA . ILE A 1 100 ? -18.656 -11.725 13.886 1.00 74.31 100 ILE A CA 1
ATOM 768 C C . ILE A 1 100 ? -17.679 -11.796 12.701 1.00 74.31 100 ILE A C 1
ATOM 770 O O . ILE A 1 100 ? -18.089 -12.120 11.581 1.00 74.31 100 ILE A O 1
ATOM 774 N N . THR A 1 101 ? -16.389 -11.553 12.950 1.00 80.06 101 THR A N 1
ATOM 775 C CA . THR A 1 101 ? -15.298 -11.649 11.972 1.00 80.06 101 THR A CA 1
ATOM 776 C C . THR A 1 101 ? -14.741 -13.056 11.739 1.00 80.06 101 THR A C 1
ATOM 778 O O . THR A 1 101 ? -13.875 -13.216 10.880 1.00 80.06 101 THR A O 1
ATOM 781 N N . SER A 1 102 ? -15.312 -14.090 12.372 1.00 78.12 102 SER A N 1
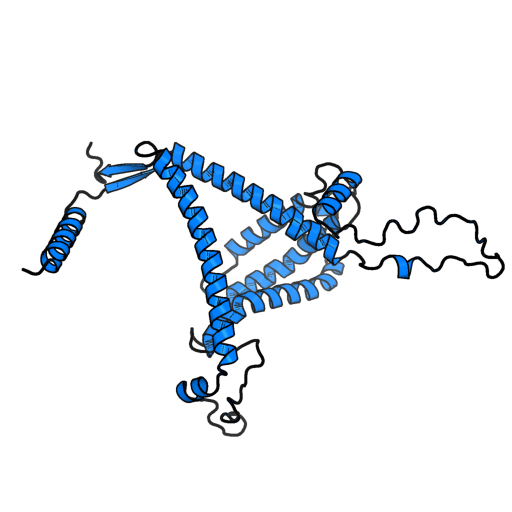ATOM 782 C CA . SER A 1 102 ? -14.986 -15.518 12.155 1.00 78.12 102 SER A CA 1
ATOM 783 C C . SER A 1 102 ? -15.001 -15.984 10.688 1.00 78.12 102 SER A C 1
ATOM 785 O O . SER A 1 102 ? -14.416 -17.016 10.362 1.00 78.12 102 SER A O 1
ATOM 787 N N . GLY A 1 103 ? -15.641 -15.241 9.777 1.00 78.38 103 GLY A N 1
ATOM 788 C CA . GLY A 1 103 ? -15.564 -15.504 8.344 1.00 78.38 103 GLY A CA 1
ATOM 789 C C . GLY A 1 103 ? -15.928 -14.302 7.475 1.00 78.38 103 GLY A C 1
ATOM 790 O O . GLY A 1 103 ? -16.899 -13.591 7.717 1.00 78.38 103 GLY A O 1
ATOM 791 N N . LEU A 1 104 ? -15.213 -14.116 6.362 1.00 83.12 104 LEU A N 1
ATOM 792 C CA . LEU A 1 104 ? -15.395 -12.964 5.461 1.00 83.12 104 LEU A CA 1
ATOM 793 C C . LEU A 1 104 ? -16.850 -12.785 4.972 1.00 83.12 104 LEU A C 1
ATOM 795 O O . LEU A 1 104 ? -17.320 -11.662 4.757 1.00 83.12 104 LEU A O 1
ATOM 799 N N . ARG A 1 105 ? -17.589 -13.892 4.798 1.00 83.50 105 ARG A N 1
ATOM 800 C CA . ARG A 1 105 ? -18.997 -13.887 4.365 1.00 83.50 105 ARG A CA 1
ATOM 801 C C . ARG A 1 105 ? -19.971 -13.543 5.500 1.00 83.50 105 ARG A C 1
ATOM 803 O O . ARG A 1 105 ? -20.979 -12.894 5.223 1.00 83.50 105 ARG A O 1
ATOM 810 N N . SER A 1 106 ? -19.695 -13.933 6.749 1.00 80.69 106 SER A N 1
ATOM 811 C CA . SER A 1 106 ? -20.491 -13.510 7.912 1.00 80.69 106 SER A CA 1
ATOM 812 C C . SER A 1 106 ? -20.264 -12.027 8.200 1.00 80.69 106 SER A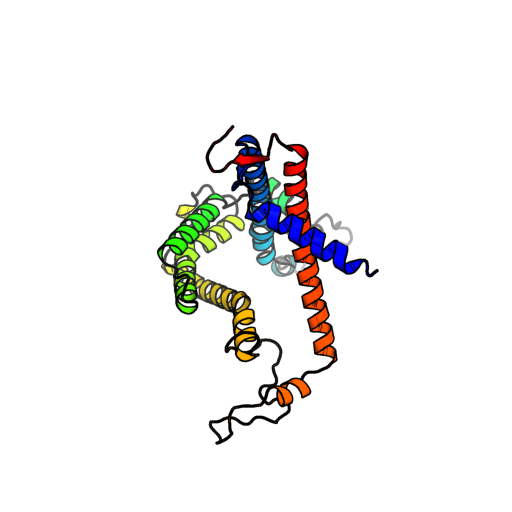 C 1
AT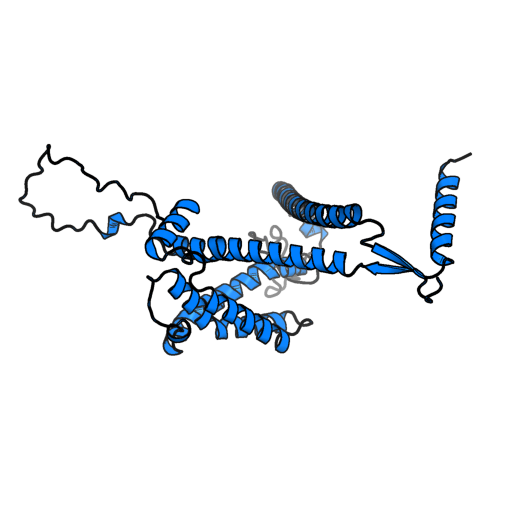OM 814 O O . SER A 1 106 ? -21.254 -11.299 8.285 1.00 80.69 106 SER A O 1
ATOM 816 N N . THR A 1 107 ? -19.016 -11.540 8.196 1.00 82.88 107 THR A N 1
ATOM 817 C CA . THR A 1 107 ? -18.710 -10.111 8.398 1.00 82.88 107 THR A CA 1
ATOM 818 C C . THR A 1 107 ? -19.398 -9.231 7.360 1.00 82.88 107 THR A C 1
ATOM 820 O O . THR A 1 107 ? -20.098 -8.279 7.701 1.00 82.88 107 THR A O 1
ATOM 823 N N . THR A 1 108 ? -19.264 -9.560 6.070 1.00 84.06 108 THR A N 1
ATOM 824 C CA . THR A 1 108 ? -19.883 -8.766 4.993 1.00 84.06 108 THR A CA 1
ATOM 825 C C . THR A 1 108 ? -21.413 -8.839 5.009 1.00 84.06 108 THR A C 1
ATOM 827 O O . THR A 1 108 ? -22.070 -7.828 4.745 1.00 84.06 108 THR A O 1
ATOM 830 N N . LYS A 1 109 ? -22.007 -9.982 5.386 1.00 87.19 109 LYS A N 1
ATOM 831 C CA . LYS A 1 109 ? -23.457 -10.098 5.626 1.00 87.19 109 LYS A CA 1
ATOM 832 C C . LYS A 1 109 ? -23.901 -9.227 6.808 1.00 87.19 109 LYS A C 1
ATOM 834 O O . LYS A 1 109 ? -24.899 -8.520 6.676 1.00 87.19 109 LYS A O 1
ATOM 839 N N . HIS A 1 110 ? -23.162 -9.234 7.919 1.00 84.62 110 HIS A N 1
ATOM 840 C CA . HIS A 1 110 ? -23.447 -8.419 9.103 1.00 84.62 110 HIS A CA 1
ATOM 841 C C . HIS A 1 110 ? -23.370 -6.917 8.788 1.00 84.62 110 HIS A C 1
ATOM 843 O O . HIS A 1 110 ? -24.328 -6.182 9.025 1.00 84.62 110 HIS A O 1
ATOM 849 N N . LEU A 1 111 ? -22.277 -6.468 8.159 1.00 84.69 111 LEU A N 1
ATOM 850 C CA . LEU A 1 111 ? -22.108 -5.083 7.712 1.00 84.69 111 LEU A CA 1
ATOM 851 C C . LEU A 1 111 ? -23.253 -4.646 6.786 1.00 84.69 111 LEU A C 1
ATOM 853 O O . LEU A 1 111 ? -23.809 -3.558 6.951 1.00 84.69 111 LEU A O 1
ATOM 857 N N . ARG A 1 112 ? -23.651 -5.492 5.824 1.00 88.06 112 ARG A N 1
ATOM 858 C CA . ARG A 1 112 ? -24.776 -5.209 4.915 1.00 88.06 112 ARG A CA 1
ATOM 859 C C . ARG A 1 112 ? -26.121 -5.131 5.636 1.00 88.06 112 ARG A C 1
ATOM 861 O O . ARG A 1 112 ? -26.929 -4.281 5.272 1.00 88.06 112 ARG A O 1
ATOM 868 N N . ALA A 1 113 ? -26.349 -5.962 6.650 1.00 87.38 113 ALA A N 1
ATOM 869 C CA . ALA A 1 113 ? -27.559 -5.905 7.466 1.00 87.38 113 ALA A CA 1
ATOM 870 C C . ALA A 1 113 ? -27.629 -4.628 8.325 1.00 87.38 113 ALA A C 1
ATOM 872 O O . ALA A 1 113 ? -28.703 -4.054 8.467 1.00 87.38 113 ALA A O 1
ATOM 873 N N . ARG A 1 114 ? -26.494 -4.150 8.859 1.00 85.19 114 ARG A N 1
ATOM 874 C CA . ARG A 1 114 ? -26.437 -2.960 9.732 1.00 85.19 114 ARG A CA 1
ATOM 875 C C . ARG A 1 114 ? -26.418 -1.622 8.983 1.00 85.19 114 ARG A C 1
ATOM 877 O O . ARG A 1 114 ? -26.907 -0.637 9.522 1.00 85.19 114 ARG A O 1
ATOM 884 N N . ALA A 1 115 ? -25.833 -1.559 7.782 1.00 81.44 115 ALA A N 1
ATOM 885 C CA . ALA A 1 115 ? -25.571 -0.290 7.082 1.00 81.44 115 ALA A CA 1
ATOM 886 C C . ALA A 1 115 ? -25.871 -0.302 5.565 1.00 81.44 115 ALA A C 1
ATOM 888 O O . ALA A 1 115 ? -25.437 0.593 4.839 1.00 81.44 115 ALA A O 1
ATOM 889 N N . GLY A 1 116 ? -26.603 -1.302 5.065 1.00 86.88 116 GLY A N 1
ATOM 890 C CA . GLY A 1 116 ? -26.995 -1.400 3.655 1.00 86.88 116 GLY A CA 1
ATOM 891 C C . GLY A 1 116 ? -25.880 -1.880 2.717 1.00 86.88 116 GLY A C 1
ATOM 892 O O . GLY A 1 116 ? -24.807 -2.295 3.141 1.00 86.88 116 GLY A O 1
ATOM 893 N N . PHE A 1 117 ? -26.136 -1.865 1.405 1.00 86.44 117 PHE A N 1
ATOM 894 C CA . PHE A 1 117 ? -25.249 -2.471 0.395 1.00 86.44 117 PHE A CA 1
ATOM 895 C C . PHE A 1 117 ? -23.830 -1.869 0.351 1.00 86.44 117 PHE A C 1
ATOM 897 O O . PHE A 1 117 ? -22.852 -2.599 0.203 1.00 86.44 117 PHE A O 1
ATOM 904 N N . TRP A 1 118 ? -23.710 -0.553 0.538 1.00 87.38 118 TRP A N 1
ATOM 905 C CA . TRP A 1 118 ? -22.434 0.172 0.496 1.00 87.38 118 TRP A CA 1
ATOM 906 C C . TRP A 1 118 ? -21.597 0.042 1.784 1.00 87.38 118 TRP A C 1
ATOM 908 O O . TRP A 1 118 ? -20.513 0.614 1.878 1.00 87.38 118 TRP A O 1
ATOM 918 N N . SER A 1 119 ? -22.048 -0.748 2.765 1.00 86.56 119 SER A N 1
ATOM 919 C CA . SER A 1 119 ? -21.369 -0.963 4.052 1.00 86.56 119 SER A CA 1
ATOM 920 C C . SER A 1 119 ? -19.962 -1.570 3.953 1.00 86.56 119 SER A C 1
ATOM 922 O O . SER A 1 119 ? -19.164 -1.421 4.875 1.00 86.56 119 SER A O 1
ATOM 924 N N . ARG A 1 120 ? -19.628 -2.220 2.833 1.00 86.56 120 ARG A N 1
ATOM 925 C CA . ARG A 1 120 ? -18.272 -2.716 2.540 1.00 86.56 120 ARG A CA 1
ATOM 926 C C . ARG A 1 120 ? -17.274 -1.617 2.140 1.00 86.56 120 ARG A C 1
ATOM 928 O O . ARG A 1 120 ? -16.076 -1.853 2.178 1.00 86.56 120 ARG A O 1
ATOM 935 N N . PHE A 1 121 ? -17.756 -0.426 1.775 1.00 91.44 121 PHE A N 1
ATOM 936 C CA . PHE A 1 121 ? -16.946 0.724 1.345 1.00 91.44 121 PHE A CA 1
ATOM 937 C C . PHE A 1 121 ? -16.960 1.867 2.383 1.00 91.44 121 PHE A C 1
ATOM 939 O O . PHE A 1 121 ? -16.822 3.048 2.053 1.00 91.44 121 PHE A O 1
ATOM 946 N N . ARG A 1 122 ? -17.173 1.535 3.663 1.00 88.81 122 ARG A N 1
ATOM 947 C CA . ARG A 1 122 ? -17.272 2.516 4.756 1.00 88.81 122 ARG A CA 1
ATOM 948 C C . ARG A 1 122 ? -15.934 3.208 4.981 1.00 88.81 122 ARG A C 1
ATOM 950 O O . ARG A 1 122 ? -14.962 2.579 5.367 1.00 88.81 122 ARG A O 1
ATOM 957 N N . GLY A 1 123 ? -15.921 4.523 4.767 1.00 90.69 123 GLY A N 1
ATOM 958 C CA . GLY A 1 123 ? -14.711 5.339 4.855 1.00 90.69 123 GLY A CA 1
ATOM 959 C C . GLY A 1 123 ? -13.920 5.441 3.549 1.00 90.69 123 GLY A C 1
ATOM 960 O O . GLY A 1 123 ? -12.862 6.064 3.554 1.00 90.69 123 GLY A O 1
ATOM 961 N N . LEU A 1 124 ? -14.413 4.903 2.425 1.00 92.62 124 LEU A N 1
ATOM 962 C CA . LEU A 1 124 ? -13.650 4.897 1.171 1.00 92.62 124 LEU A CA 1
ATOM 963 C C . LEU A 1 124 ? -13.296 6.316 0.701 1.00 92.62 124 LEU A C 1
ATOM 965 O O . LEU A 1 124 ? -12.195 6.541 0.218 1.00 92.62 124 LEU A O 1
ATOM 969 N N . SER A 1 125 ? -14.175 7.301 0.915 1.00 91.31 125 SER A N 1
ATOM 970 C CA . SER A 1 125 ? -13.918 8.691 0.515 1.00 91.31 125 SER A CA 1
ATOM 971 C C . SER A 1 125 ? -12.741 9.338 1.254 1.00 91.31 125 SER A C 1
ATOM 973 O O . SER A 1 125 ? -11.976 10.069 0.637 1.00 91.31 125 SER A O 1
ATOM 975 N N . ILE A 1 126 ? -12.585 9.086 2.562 1.00 92.94 126 ILE A N 1
ATOM 976 C CA . ILE A 1 126 ? -11.448 9.620 3.329 1.00 92.94 126 ILE A CA 1
ATOM 977 C C . ILE A 1 126 ? -10.168 8.838 3.027 1.00 92.94 126 ILE A C 1
ATOM 979 O O . ILE A 1 126 ? -9.105 9.440 2.976 1.00 92.94 126 ILE A O 1
ATOM 983 N N . TYR A 1 127 ? -10.277 7.536 2.752 1.00 92.75 127 TYR A N 1
ATOM 984 C CA . TYR A 1 127 ? -9.146 6.695 2.365 1.00 92.75 127 TYR A CA 1
ATOM 985 C C . TYR A 1 127 ? -8.581 7.069 0.985 1.00 92.75 127 TYR A C 1
ATOM 987 O O . TYR A 1 127 ? -7.378 7.239 0.842 1.00 92.75 127 TYR A O 1
ATOM 995 N N . LEU A 1 128 ? -9.441 7.293 -0.016 1.00 93.75 128 LEU A N 1
ATOM 996 C CA . LEU A 1 128 ? -9.019 7.777 -1.336 1.00 93.75 128 LEU A CA 1
ATOM 997 C C . LEU A 1 128 ? -8.410 9.182 -1.265 1.00 93.75 128 LEU A C 1
ATOM 999 O O . LEU A 1 128 ? -7.426 9.456 -1.944 1.00 93.75 128 LEU A O 1
ATOM 1003 N N . ALA A 1 129 ? -8.966 10.067 -0.432 1.00 94.19 129 ALA A N 1
ATOM 1004 C CA . ALA A 1 129 ? -8.403 11.397 -0.227 1.00 94.19 129 ALA A CA 1
ATOM 1005 C C . ALA A 1 129 ? -7.062 11.354 0.535 1.00 94.19 129 ALA A C 1
ATOM 1007 O O . ALA A 1 129 ? -6.167 12.125 0.207 1.00 94.19 129 ALA A O 1
ATOM 1008 N N . PHE A 1 130 ? -6.900 10.425 1.485 1.00 93.94 130 PHE A N 1
ATOM 1009 C CA . PHE A 1 130 ? -5.619 10.114 2.124 1.00 93.94 130 PHE A CA 1
ATOM 1010 C C . PHE A 1 130 ? -4.586 9.650 1.085 1.00 93.94 130 PHE A C 1
ATOM 1012 O O . PHE A 1 130 ? -3.570 10.318 0.953 1.00 93.94 130 PHE A O 1
ATOM 1019 N N . ILE A 1 131 ? -4.882 8.614 0.283 1.00 92.94 131 ILE A N 1
ATOM 1020 C CA . ILE A 1 131 ? -3.982 8.120 -0.781 1.00 92.94 131 ILE A CA 1
ATOM 1021 C C . ILE A 1 131 ? -3.597 9.241 -1.749 1.00 92.94 131 ILE A C 1
ATOM 1023 O O . ILE A 1 131 ? -2.434 9.378 -2.107 1.00 92.94 131 ILE A O 1
ATOM 1027 N N . PHE A 1 132 ? -4.562 10.055 -2.186 1.00 95.44 132 PHE A N 1
ATOM 1028 C CA . PHE A 1 132 ? -4.285 11.140 -3.123 1.00 95.44 132 PHE A CA 1
ATOM 1029 C C . PHE A 1 132 ? -3.301 12.166 -2.545 1.00 95.44 132 PHE A C 1
ATOM 1031 O O . PHE A 1 132 ? -2.359 12.559 -3.230 1.00 95.44 132 PHE A O 1
ATOM 1038 N N . VAL A 1 133 ? -3.502 12.591 -1.292 1.00 96.00 133 VAL A N 1
ATOM 1039 C CA . VAL A 1 133 ? -2.606 13.548 -0.626 1.00 96.00 133 VAL A CA 1
ATOM 1040 C C . VAL A 1 133 ? -1.244 12.915 -0.340 1.00 96.00 133 VAL A C 1
ATOM 1042 O O . VAL A 1 133 ? -0.230 13.562 -0.567 1.00 96.00 133 VAL A O 1
ATOM 1045 N N . ASP A 1 134 ? -1.215 11.660 0.099 1.00 94.94 134 ASP A N 1
ATOM 1046 C CA . ASP A 1 134 ? -0.002 10.888 0.371 1.00 94.94 134 ASP A CA 1
ATOM 1047 C C . ASP A 1 134 ? 0.886 10.755 -0.877 1.00 94.94 134 ASP A C 1
ATOM 1049 O O . ASP A 1 134 ? 2.038 11.190 -0.871 1.00 94.94 134 ASP A O 1
ATOM 1053 N N . VAL A 1 135 ? 0.322 10.288 -1.996 1.00 95.19 135 VAL A N 1
ATOM 1054 C CA . VAL A 1 135 ? 1.021 10.173 -3.287 1.00 95.19 135 VAL A CA 1
ATOM 1055 C C . VAL A 1 135 ? 1.455 11.544 -3.814 1.00 95.19 135 VAL A C 1
ATOM 1057 O O . VAL A 1 135 ? 2.572 11.684 -4.310 1.00 95.19 135 VAL A O 1
ATOM 1060 N N . PHE A 1 136 ? 0.609 12.573 -3.689 1.00 96.31 136 PHE A N 1
ATOM 1061 C CA . PHE A 1 136 ? 0.942 13.928 -4.137 1.00 96.31 136 PHE A CA 1
ATOM 1062 C C . PHE A 1 136 ? 2.104 14.537 -3.336 1.00 96.31 136 PHE A C 1
ATOM 1064 O O . PHE A 1 136 ? 3.043 15.062 -3.931 1.00 96.31 136 PHE A O 1
ATOM 1071 N N . LEU A 1 137 ? 2.074 14.438 -2.002 1.00 95.50 137 LEU A N 1
ATOM 1072 C CA . LEU A 1 137 ? 3.165 14.895 -1.136 1.00 95.50 137 LEU A CA 1
ATOM 1073 C C . LEU A 1 137 ? 4.444 14.088 -1.376 1.00 95.50 137 LEU A C 1
ATOM 1075 O O . LEU A 1 137 ? 5.532 14.666 -1.435 1.00 95.50 137 LEU A O 1
ATOM 1079 N N . SER A 1 138 ? 4.311 12.775 -1.571 1.00 93.50 138 SER A N 1
ATOM 1080 C CA . SER A 1 138 ? 5.430 11.886 -1.874 1.00 93.50 138 SER A CA 1
ATOM 1081 C C . SER A 1 138 ? 6.141 12.310 -3.156 1.00 93.50 138 SER A C 1
ATOM 1083 O O . SER A 1 138 ? 7.357 12.494 -3.138 1.00 93.50 138 SER A O 1
ATOM 1085 N N . LEU A 1 139 ? 5.389 12.558 -4.233 1.00 93.38 139 LEU A N 1
ATOM 1086 C CA . LEU A 1 139 ? 5.924 12.949 -5.540 1.00 93.38 139 LEU A CA 1
ATOM 1087 C C . LEU A 1 139 ? 6.716 14.268 -5.513 1.00 93.38 139 LEU A C 1
ATOM 1089 O O . LEU A 1 139 ? 7.662 14.415 -6.282 1.00 93.38 139 LEU A O 1
ATOM 1093 N N . ILE A 1 140 ? 6.339 15.224 -4.656 1.00 93.44 140 ILE A N 1
ATOM 1094 C CA . ILE A 1 140 ? 6.978 16.553 -4.608 1.00 93.44 140 ILE A CA 1
ATOM 1095 C C . ILE A 1 140 ? 8.079 16.688 -3.542 1.00 93.44 140 ILE A C 1
ATOM 1097 O O . ILE A 1 140 ? 8.878 17.616 -3.636 1.00 93.44 140 ILE A O 1
ATOM 1101 N N . THR A 1 141 ? 8.118 15.821 -2.520 1.00 91.56 141 THR A N 1
ATOM 1102 C CA . THR A 1 141 ? 9.057 15.950 -1.379 1.00 91.56 141 THR A CA 1
ATOM 1103 C C . THR A 1 141 ? 10.018 14.778 -1.185 1.00 91.56 141 THR A C 1
ATOM 1105 O O . THR A 1 141 ? 10.934 14.881 -0.367 1.00 91.56 141 THR A O 1
ATOM 1108 N N . THR A 1 142 ? 9.835 13.656 -1.883 1.00 90.75 142 THR A N 1
ATOM 1109 C CA . THR A 1 142 ? 10.637 12.447 -1.646 1.00 90.75 142 THR A CA 1
ATOM 1110 C C . THR A 1 142 ? 11.791 12.366 -2.650 1.00 90.75 142 THR A C 1
ATOM 1112 O O . THR A 1 142 ? 11.526 12.186 -3.839 1.00 90.75 142 THR A O 1
ATOM 1115 N N . PRO A 1 143 ? 13.065 12.474 -2.223 1.00 82.62 143 PRO A N 1
ATOM 1116 C CA . PRO A 1 143 ? 14.195 12.224 -3.113 1.00 82.62 143 PRO A CA 1
ATOM 1117 C C . PRO A 1 143 ? 14.241 10.738 -3.499 1.00 82.62 143 PRO A C 1
ATOM 1119 O O . PRO A 1 143 ? 13.918 9.867 -2.690 1.00 82.62 143 PRO A O 1
ATOM 1122 N N . ILE A 1 144 ? 14.638 10.445 -4.737 1.00 79.88 144 ILE A N 1
ATOM 1123 C CA . ILE A 1 144 ? 14.692 9.075 -5.286 1.00 79.88 144 ILE A CA 1
ATOM 1124 C C . ILE A 1 144 ? 16.092 8.471 -5.073 1.00 79.88 144 ILE A C 1
ATOM 1126 O O . ILE A 1 144 ? 16.261 7.272 -4.884 1.00 79.88 144 ILE A O 1
ATOM 1130 N N . ASP A 1 145 ? 17.088 9.346 -5.065 1.00 78.00 145 ASP A N 1
ATOM 1131 C CA . ASP A 1 145 ? 18.529 9.113 -5.067 1.00 78.00 145 ASP A CA 1
ATOM 1132 C C . ASP A 1 145 ? 19.162 9.133 -3.657 1.00 78.00 145 ASP A C 1
ATOM 1134 O O . ASP A 1 145 ? 20.365 8.936 -3.506 1.00 78.00 145 ASP A O 1
ATOM 1138 N N . SER A 1 146 ? 18.354 9.298 -2.601 1.00 76.06 146 SER A N 1
ATOM 1139 C CA . SER A 1 146 ? 18.795 9.196 -1.203 1.00 76.06 146 SER A CA 1
ATOM 1140 C C . SER A 1 146 ? 17.853 8.315 -0.388 1.00 76.06 146 SER A C 1
ATOM 1142 O O . SER A 1 146 ? 16.725 8.714 -0.108 1.00 76.06 146 SER A O 1
ATOM 1144 N N . PHE A 1 147 ? 18.332 7.152 0.064 1.00 74.06 147 PHE A N 1
ATOM 1145 C CA . PHE A 1 147 ? 17.562 6.253 0.934 1.00 74.06 147 PHE A CA 1
ATOM 1146 C C . PHE A 1 147 ? 17.128 6.933 2.244 1.00 74.06 147 PHE A C 1
ATOM 1148 O O . PHE A 1 147 ? 15.951 6.904 2.605 1.00 74.06 147 PHE A O 1
ATOM 1155 N N . LEU A 1 148 ? 18.058 7.607 2.930 1.00 77.44 148 LEU A N 1
ATOM 1156 C CA . LEU A 1 148 ? 17.759 8.305 4.183 1.00 77.44 148 LEU A CA 1
ATOM 1157 C C . LEU A 1 148 ? 16.800 9.486 3.960 1.00 77.44 148 LEU A C 1
ATOM 1159 O O . LEU A 1 148 ? 15.890 9.693 4.760 1.00 77.44 148 LEU A O 1
ATOM 1163 N N . GLY A 1 149 ? 16.961 10.230 2.860 1.00 81.50 149 GLY A N 1
ATOM 1164 C CA . GLY A 1 149 ? 16.027 11.292 2.483 1.00 81.50 149 GLY A CA 1
ATOM 1165 C C . GLY A 1 149 ? 14.628 10.752 2.178 1.00 81.50 149 GLY A C 1
ATOM 1166 O O . GLY A 1 149 ? 13.640 11.310 2.647 1.00 81.50 149 GLY A O 1
ATOM 1167 N N . HIS A 1 150 ? 14.545 9.628 1.462 1.00 86.19 150 HIS A N 1
ATOM 1168 C CA . HIS A 1 150 ? 13.298 8.937 1.158 1.00 86.19 150 HIS A CA 1
ATOM 1169 C C . HIS A 1 150 ? 12.572 8.503 2.444 1.00 86.19 150 HIS A C 1
ATOM 1171 O O . HIS A 1 150 ? 11.399 8.831 2.622 1.00 86.19 150 HIS A O 1
ATOM 1177 N N . PHE A 1 151 ? 13.281 7.859 3.382 1.00 87.12 151 PHE A N 1
ATOM 1178 C CA . PHE A 1 151 ? 12.744 7.507 4.702 1.00 87.12 151 PHE A CA 1
ATOM 1179 C C . PHE A 1 151 ? 12.245 8.730 5.481 1.00 87.12 151 PHE A C 1
ATOM 1181 O O . PHE A 1 151 ? 11.120 8.717 5.975 1.00 87.12 151 PHE A O 1
ATOM 1188 N N . ILE A 1 152 ? 13.046 9.798 5.581 1.00 89.75 152 ILE A N 1
ATOM 1189 C CA . ILE A 1 152 ? 12.673 10.996 6.349 1.00 89.75 152 ILE A CA 1
ATOM 1190 C C . ILE A 1 152 ? 11.420 11.658 5.757 1.00 89.75 152 ILE A C 1
ATOM 1192 O O . ILE A 1 152 ? 10.509 11.995 6.515 1.00 89.75 152 ILE A O 1
ATOM 1196 N N . SER A 1 153 ? 11.325 11.800 4.430 1.00 92.00 153 SER A N 1
ATOM 1197 C CA . SER A 1 153 ? 10.128 12.356 3.787 1.00 92.00 153 SER A CA 1
ATOM 1198 C C . SER A 1 153 ? 8.888 11.498 4.069 1.00 92.00 153 SER A C 1
ATOM 1200 O O . SER A 1 153 ? 7.869 12.030 4.507 1.00 92.00 153 SER A O 1
ATOM 1202 N N . GLN A 1 154 ? 8.974 10.173 3.919 1.00 91.81 154 GLN A N 1
ATOM 1203 C CA . GLN A 1 154 ? 7.851 9.256 4.167 1.00 91.81 154 GLN A CA 1
ATOM 1204 C C . GLN A 1 154 ? 7.448 9.184 5.653 1.00 91.81 154 GLN A C 1
ATOM 1206 O O . GLN A 1 154 ? 6.260 9.169 5.988 1.00 91.81 154 GLN A O 1
ATOM 1211 N N . PHE A 1 155 ? 8.412 9.248 6.573 1.00 93.25 155 PHE A N 1
ATOM 1212 C CA . PHE A 1 155 ? 8.159 9.352 8.013 1.00 93.25 155 PHE A CA 1
ATOM 1213 C C . PHE A 1 155 ? 7.446 10.665 8.384 1.00 93.25 155 PHE A C 1
ATOM 1215 O O . PHE A 1 155 ? 6.531 10.674 9.206 1.00 93.25 155 PHE A O 1
ATOM 1222 N N . ILE A 1 156 ? 7.811 11.788 7.756 1.00 94.31 156 ILE A N 1
ATOM 1223 C CA . ILE A 1 156 ? 7.124 13.071 7.963 1.00 94.31 156 ILE A CA 1
ATOM 1224 C C . ILE A 1 156 ? 5.702 13.029 7.380 1.00 94.31 156 ILE A C 1
ATOM 1226 O O . ILE A 1 156 ? 4.760 13.454 8.054 1.00 94.31 156 ILE A O 1
ATOM 1230 N N . ILE A 1 157 ? 5.518 12.495 6.167 1.00 94.88 157 ILE A N 1
ATOM 1231 C CA . ILE A 1 157 ? 4.203 12.392 5.510 1.00 94.88 157 ILE A CA 1
ATOM 1232 C C . ILE A 1 157 ? 3.248 11.507 6.326 1.00 94.88 157 ILE A C 1
ATOM 1234 O O . ILE A 1 157 ? 2.153 11.960 6.671 1.00 94.88 157 ILE A O 1
ATOM 1238 N N . SER A 1 158 ? 3.667 10.299 6.715 1.00 93.56 158 SER A N 1
ATOM 1239 C CA . SER A 1 158 ? 2.857 9.384 7.541 1.00 93.56 158 SER A CA 1
ATOM 1240 C C . SER A 1 158 ? 2.464 10.013 8.883 1.00 93.56 158 SER A C 1
ATOM 1242 O O . SER A 1 158 ? 1.300 9.951 9.290 1.00 93.56 158 SER A O 1
ATOM 1244 N N . MET A 1 159 ? 3.384 10.724 9.542 1.00 93.75 159 MET A N 1
ATOM 1245 C CA . MET A 1 159 ? 3.107 11.446 10.785 1.00 93.75 159 MET A CA 1
ATOM 1246 C C . MET A 1 159 ? 2.091 12.579 10.606 1.00 93.75 159 MET A C 1
ATOM 1248 O O . MET A 1 159 ? 1.198 12.726 11.449 1.00 93.75 159 MET A O 1
ATOM 1252 N N . LEU A 1 160 ? 2.158 13.346 9.513 1.00 93.00 160 LEU A N 1
ATOM 1253 C CA . LEU A 1 160 ? 1.174 14.390 9.193 1.00 93.00 160 LEU A CA 1
ATOM 1254 C C . LEU A 1 160 ? -0.207 13.794 8.865 1.00 93.00 160 LEU A C 1
ATOM 1256 O O . LEU A 1 160 ? -1.234 14.283 9.351 1.00 93.00 160 LEU A O 1
ATOM 1260 N N . LEU A 1 161 ? -0.243 12.711 8.086 1.00 94.31 161 LEU A N 1
ATOM 1261 C CA . LEU A 1 161 ? -1.475 12.065 7.625 1.00 94.31 161 LEU A CA 1
ATOM 1262 C C . LEU A 1 161 ? -2.059 11.034 8.609 1.00 94.31 161 LEU A C 1
ATOM 1264 O O . LEU A 1 161 ? -3.200 10.604 8.438 1.00 94.31 161 LEU A O 1
ATOM 1268 N N . SER A 1 162 ? -1.362 10.717 9.702 1.00 92.88 162 SER A N 1
ATOM 1269 C CA . SER A 1 162 ? -1.827 9.840 10.793 1.00 92.88 162 SER A CA 1
ATOM 1270 C C . SER A 1 162 ? -3.240 10.165 11.306 1.00 92.88 162 SER A C 1
ATOM 1272 O O . SER A 1 162 ? -4.018 9.266 11.630 1.00 92.88 162 SER A O 1
ATOM 1274 N N . THR A 1 163 ? -3.623 11.449 11.341 1.00 92.50 163 THR A N 1
ATOM 1275 C CA . THR A 1 163 ? -4.981 11.871 11.730 1.00 92.50 163 THR A CA 1
ATOM 1276 C C . THR A 1 163 ? -6.055 11.415 10.738 1.00 92.50 163 THR A C 1
ATOM 1278 O O . THR A 1 163 ? -7.172 11.110 11.156 1.00 92.50 163 THR A O 1
ATOM 1281 N N . TRP A 1 164 ? -5.731 11.317 9.447 1.00 93.44 164 TRP A N 1
ATOM 1282 C CA . TRP A 1 164 ? -6.631 10.840 8.395 1.00 93.44 164 TRP A CA 1
ATOM 1283 C C . TRP A 1 164 ? -6.783 9.322 8.454 1.00 93.44 164 TRP A C 1
ATOM 1285 O O . TRP A 1 164 ? -7.910 8.827 8.408 1.00 93.44 164 TRP A O 1
ATOM 1295 N N . LEU A 1 165 ? -5.677 8.595 8.644 1.00 89.94 165 LEU A N 1
ATOM 1296 C CA . LEU A 1 165 ? -5.700 7.143 8.825 1.00 89.94 165 LEU A CA 1
ATOM 1297 C C . LEU A 1 165 ? -6.498 6.755 10.082 1.00 89.94 165 LEU A C 1
ATOM 1299 O O . LEU A 1 165 ? -7.402 5.925 10.011 1.00 89.94 165 LEU A O 1
ATOM 1303 N N . MET A 1 166 ? -6.270 7.434 11.212 1.00 90.50 166 MET A N 1
ATOM 1304 C CA . MET A 1 166 ? -7.042 7.200 12.438 1.00 90.50 166 MET A CA 1
ATOM 1305 C C . MET A 1 166 ? -8.528 7.568 12.280 1.00 90.50 166 MET A C 1
ATOM 1307 O O . MET A 1 166 ? -9.407 6.900 12.831 1.00 90.50 166 MET A O 1
ATOM 1311 N N . ALA A 1 167 ? -8.843 8.614 11.509 1.00 91.12 167 ALA A N 1
ATOM 1312 C CA . ALA A 1 167 ? -10.223 8.958 11.175 1.00 91.12 167 ALA A CA 1
ATOM 1313 C C . ALA A 1 167 ? -10.892 7.877 10.311 1.00 91.12 167 ALA A C 1
ATOM 1315 O O . ALA A 1 167 ? -12.061 7.560 10.541 1.00 91.12 167 ALA A O 1
ATOM 1316 N N . TRP A 1 168 ? -10.162 7.285 9.360 1.00 94.00 168 TRP A N 1
ATOM 1317 C CA . TRP A 1 168 ? -10.626 6.136 8.584 1.00 94.00 168 TRP A CA 1
ATOM 1318 C C . TRP A 1 168 ? -10.904 4.925 9.486 1.00 94.00 168 TRP A C 1
ATOM 1320 O O . TRP A 1 168 ? -12.034 4.435 9.466 1.00 94.00 168 TRP A O 1
ATOM 1330 N N . VAL A 1 169 ? -9.963 4.524 10.354 1.00 90.69 169 VAL A N 1
ATOM 1331 C CA . VAL A 1 169 ? -10.159 3.432 11.334 1.00 90.69 169 VAL A CA 1
ATOM 1332 C C . VAL A 1 169 ? -11.417 3.673 12.173 1.00 90.69 169 VAL A C 1
ATOM 1334 O O . VAL A 1 169 ? -12.293 2.812 12.250 1.00 90.69 169 VAL A O 1
ATOM 1337 N N . HIS A 1 170 ? -11.584 4.878 12.730 1.00 87.75 170 HIS A N 1
ATOM 1338 C CA . HIS A 1 170 ? -12.791 5.228 13.483 1.00 87.75 170 HIS A CA 1
ATOM 1339 C C . HIS A 1 170 ? -14.079 5.144 12.646 1.00 87.75 170 HIS A C 1
ATOM 1341 O O . HIS A 1 170 ? -15.117 4.748 13.176 1.00 87.75 170 HIS A O 1
ATOM 1347 N N . ILE A 1 171 ? -14.059 5.501 11.358 1.00 88.69 171 ILE A N 1
ATOM 1348 C CA . ILE A 1 171 ? -15.225 5.381 10.462 1.00 88.69 171 ILE A CA 1
ATOM 1349 C C . ILE A 1 171 ? -15.562 3.915 10.153 1.00 88.69 171 ILE A C 1
ATOM 1351 O O . ILE A 1 171 ? -16.745 3.595 10.006 1.00 88.69 171 ILE A O 1
ATOM 1355 N N . VAL A 1 172 ? -14.556 3.041 10.079 1.00 89.25 172 VAL A N 1
ATOM 1356 C CA . VAL A 1 172 ? -14.728 1.597 9.868 1.00 89.25 172 VAL A CA 1
ATOM 1357 C C . VAL A 1 172 ? -15.386 0.934 11.082 1.00 89.25 172 VAL A C 1
ATOM 1359 O O . VAL A 1 172 ? -16.401 0.253 10.915 1.00 89.25 172 VAL A O 1
ATOM 1362 N N . ILE A 1 173 ? -14.862 1.176 12.291 1.00 87.50 173 ILE A N 1
ATOM 1363 C CA . ILE A 1 173 ? -15.308 0.492 13.521 1.00 87.50 173 ILE A CA 1
ATOM 1364 C C . ILE A 1 173 ? -16.576 1.086 14.156 1.00 87.50 173 ILE A C 1
ATOM 1366 O O . ILE A 1 173 ? -17.318 0.368 14.818 1.00 87.50 173 ILE A O 1
ATOM 1370 N N . SER A 1 174 ? -16.846 2.388 13.987 1.00 86.19 174 SER A N 1
ATOM 1371 C CA . SER A 1 174 ? -18.027 3.028 14.598 1.00 86.19 174 SER A CA 1
ATOM 1372 C C . SER A 1 174 ? -19.341 2.577 13.952 1.00 86.19 174 SER A C 1
ATOM 1374 O O . SER A 1 174 ? -19.351 2.017 12.858 1.00 86.19 174 SER A O 1
ATOM 1376 N N . GLU A 1 175 ? -20.482 2.853 14.587 1.00 81.06 175 GLU A N 1
ATOM 1377 C CA . GLU A 1 175 ? -21.792 2.709 13.939 1.00 81.06 175 GLU A CA 1
ATOM 1378 C C . GLU A 1 175 ? -22.008 3.763 12.824 1.00 81.06 175 GLU A C 1
ATOM 1380 O O . GLU A 1 175 ? -21.324 4.796 12.778 1.00 81.06 175 GLU A O 1
ATOM 1385 N N . PRO A 1 176 ? -22.938 3.534 11.873 1.00 79.44 176 PRO A N 1
ATOM 1386 C CA . PRO A 1 176 ? -23.312 4.536 10.879 1.00 79.44 176 PRO A CA 1
ATOM 1387 C C . PRO A 1 176 ? -23.725 5.854 11.544 1.00 79.44 176 PRO A C 1
ATOM 1389 O O . PRO A 1 176 ? -24.579 5.890 12.421 1.00 79.44 176 PRO A O 1
ATOM 1392 N N . SER A 1 177 ? -23.115 6.957 11.115 1.00 78.50 177 SER A N 1
ATOM 1393 C CA . SER A 1 177 ? -23.332 8.283 11.701 1.00 78.50 177 SER A CA 1
ATOM 1394 C C . SER A 1 177 ? -23.584 9.310 10.593 1.00 78.50 177 SER A C 1
ATOM 1396 O O . SER A 1 177 ? -22.930 9.219 9.550 1.00 78.50 177 SER A O 1
ATOM 1398 N N . PRO A 1 178 ? -24.469 10.306 10.802 1.00 80.00 178 PRO A N 1
ATOM 1399 C CA . PRO A 1 178 ? -24.787 11.328 9.801 1.00 80.00 178 PRO A CA 1
ATOM 1400 C C . PRO A 1 178 ? -23.678 12.379 9.602 1.00 80.00 178 PRO A C 1
ATOM 1402 O O . PRO A 1 178 ? -23.748 13.180 8.673 1.00 80.00 178 PRO A O 1
ATOM 1405 N N . LYS A 1 179 ? -22.643 12.409 10.457 1.00 83.44 179 LYS A N 1
ATOM 1406 C CA . LYS A 1 179 ? -21.541 13.385 10.359 1.00 83.44 179 LYS A CA 1
ATOM 1407 C C . LYS A 1 179 ? -20.692 13.150 9.108 1.00 83.44 179 LYS A C 1
ATOM 1409 O O . LYS A 1 179 ? -20.322 12.008 8.822 1.00 83.44 179 LYS A O 1
ATOM 1414 N N . ARG A 1 180 ? -20.295 14.219 8.412 1.00 85.44 180 ARG A N 1
ATOM 1415 C CA . ARG A 1 180 ? -19.404 14.141 7.237 1.00 85.44 180 ARG A CA 1
ATOM 1416 C C . ARG A 1 180 ? -18.003 13.661 7.639 1.00 85.44 180 ARG A C 1
ATOM 1418 O O . ARG A 1 180 ? -17.604 13.828 8.788 1.00 85.44 180 ARG A O 1
ATOM 1425 N N . PHE A 1 181 ? -17.247 13.075 6.705 1.00 80.69 181 PHE A N 1
ATOM 1426 C CA . PHE A 1 181 ? -15.959 12.431 7.013 1.00 80.69 181 PHE A CA 1
ATOM 1427 C C . PHE A 1 181 ? -14.936 13.394 7.645 1.00 80.69 181 PHE A C 1
ATOM 1429 O O . PHE A 1 181 ? -14.361 13.075 8.681 1.00 80.69 181 PHE A O 1
ATOM 1436 N N . TYR A 1 182 ? -14.787 14.607 7.102 1.00 81.44 182 TYR A N 1
ATOM 1437 C CA . TYR A 1 182 ? -13.836 15.608 7.602 1.00 81.44 182 TYR A CA 1
ATOM 1438 C C . TYR A 1 182 ? -14.155 16.095 9.026 1.00 81.44 182 TYR A C 1
ATOM 1440 O O . TYR A 1 182 ? -13.255 16.459 9.772 1.00 81.44 182 TYR A O 1
ATOM 1448 N N . GLN A 1 183 ? -15.422 16.026 9.453 1.00 85.38 183 GLN A N 1
ATOM 1449 C CA . GLN A 1 183 ? -15.845 16.370 10.820 1.00 85.38 183 GLN A CA 1
ATOM 1450 C C . GLN A 1 183 ? -15.441 15.309 11.861 1.00 85.38 183 GLN A C 1
ATOM 1452 O O . GLN A 1 183 ? -15.700 15.489 13.051 1.00 85.38 183 GLN A O 1
ATOM 1457 N N . ARG A 1 184 ? -14.865 14.182 11.422 1.00 83.06 184 ARG A N 1
ATOM 1458 C CA . ARG A 1 184 ? -14.404 13.077 12.276 1.00 83.06 184 ARG A CA 1
ATOM 1459 C C . ARG A 1 184 ? -12.881 13.028 12.415 1.00 83.06 184 ARG A C 1
ATOM 1461 O O . ARG A 1 184 ? -12.391 12.197 13.175 1.00 83.06 184 ARG A O 1
ATOM 1468 N N . ILE A 1 185 ? -12.146 13.899 11.717 1.00 87.19 185 ILE A N 1
ATOM 1469 C CA . ILE A 1 185 ? -10.685 13.970 11.816 1.00 87.19 185 ILE A CA 1
ATOM 1470 C C . ILE A 1 185 ? -10.302 14.421 13.242 1.00 87.19 185 ILE A C 1
ATOM 1472 O O . ILE A 1 185 ? -10.821 15.438 13.717 1.00 87.19 185 ILE A O 1
ATOM 1476 N N . PRO A 1 186 ? -9.447 13.673 13.969 1.00 85.56 186 PRO A N 1
ATOM 1477 C CA . PRO A 1 186 ? -8.995 14.050 15.303 1.00 85.56 186 PRO A CA 1
ATOM 1478 C C . PRO A 1 186 ? -8.285 15.408 15.313 1.00 85.56 186 PRO A C 1
ATOM 1480 O O . PRO A 1 186 ? -7.476 15.708 14.441 1.00 85.56 186 PRO A O 1
ATOM 1483 N N . SER A 1 187 ? -8.536 16.218 16.344 1.00 87.88 187 SER A N 1
ATOM 1484 C CA . SER A 1 187 ? -7.796 17.466 16.549 1.00 87.88 187 SER A CA 1
ATOM 1485 C C . SER A 1 187 ? -6.359 17.208 17.017 1.00 87.88 187 SER A C 1
ATOM 1487 O O . SER A 1 187 ? -6.057 16.162 17.596 1.00 87.88 187 SER A O 1
ATOM 1489 N N . TRP A 1 188 ? -5.485 18.204 16.850 1.00 82.25 188 TRP A N 1
ATOM 1490 C CA . TRP A 1 188 ? -4.060 18.147 17.215 1.00 82.25 188 TRP A CA 1
ATOM 1491 C C . TRP A 1 188 ? -3.775 17.628 18.640 1.00 82.25 188 TRP A C 1
ATOM 1493 O O . TRP A 1 188 ? -2.827 16.882 18.865 1.00 82.25 188 TRP A O 1
ATOM 1503 N N . ARG A 1 189 ? -4.645 17.923 19.617 1.00 87.56 189 ARG A N 1
ATOM 1504 C CA . ARG A 1 189 ? -4.503 17.401 20.994 1.00 87.56 189 ARG A CA 1
ATOM 1505 C C . ARG A 1 189 ? -4.607 15.872 21.082 1.00 87.56 189 ARG A C 1
ATOM 1507 O O . ARG A 1 189 ? -4.051 15.280 22.000 1.00 87.56 189 ARG A O 1
ATOM 1514 N N . LYS A 1 190 ? -5.333 15.235 20.157 1.00 86.94 190 LYS A N 1
ATOM 1515 C CA . LYS A 1 190 ? -5.429 13.772 20.038 1.00 86.94 190 LYS A CA 1
ATOM 1516 C C . LYS A 1 190 ? -4.287 13.192 19.204 1.00 86.94 190 LYS A C 1
ATOM 1518 O O . LYS A 1 190 ? -3.858 12.085 19.505 1.00 86.94 190 LYS A O 1
ATOM 1523 N N . TRP A 1 191 ? -3.774 13.939 18.221 1.00 88.38 191 TRP A N 1
ATOM 1524 C CA . TRP A 1 191 ? -2.629 13.530 17.395 1.00 88.38 191 TRP A CA 1
ATOM 1525 C C . TRP A 1 191 ? -1.421 13.114 18.241 1.00 88.38 191 TRP A C 1
ATOM 1527 O O . TRP A 1 191 ? -0.863 12.060 17.984 1.00 88.38 191 TRP A O 1
ATOM 1537 N N . ILE A 1 192 ? -1.118 13.823 19.335 1.00 87.88 192 ILE A N 1
ATOM 1538 C CA . ILE A 1 192 ? -0.022 13.477 20.270 1.00 87.88 192 ILE A CA 1
ATOM 1539 C C . ILE A 1 192 ? -0.125 12.034 20.822 1.00 87.88 192 ILE A C 1
ATOM 1541 O O . ILE A 1 192 ? 0.887 11.439 21.172 1.00 87.88 192 ILE A O 1
ATOM 1545 N N . ARG A 1 193 ? -1.329 11.442 20.885 1.00 87.75 193 ARG A N 1
ATOM 1546 C CA . ARG A 1 193 ? -1.544 10.044 21.317 1.00 87.75 193 ARG A CA 1
ATOM 1547 C C . ARG A 1 193 ? -1.524 9.029 20.168 1.00 87.75 193 ARG A C 1
ATOM 1549 O O . ARG A 1 193 ? -1.374 7.843 20.424 1.00 87.75 193 ARG A O 1
ATOM 1556 N N . ILE A 1 194 ? -1.713 9.488 18.932 1.00 87.50 194 ILE A N 1
ATOM 1557 C CA . ILE A 1 194 ? -1.753 8.670 17.707 1.00 87.50 194 ILE A CA 1
ATOM 1558 C C . ILE A 1 194 ? -0.347 8.583 17.098 1.00 87.50 194 ILE A C 1
ATOM 1560 O O . ILE A 1 194 ? 0.098 7.515 16.689 1.00 87.50 194 ILE A O 1
ATOM 1564 N N . ALA A 1 195 ? 0.362 9.711 17.088 1.00 87.12 195 ALA A N 1
ATOM 1565 C CA . ALA A 1 195 ? 1.672 9.891 16.488 1.00 87.12 195 ALA A CA 1
ATOM 1566 C C . ALA A 1 195 ? 2.723 8.865 16.958 1.00 87.12 195 ALA A C 1
ATOM 1568 O O . ALA A 1 195 ? 3.396 8.324 16.092 1.00 87.12 195 ALA A O 1
ATOM 1569 N N . PRO A 1 196 ? 2.846 8.488 18.251 1.00 89.31 196 PRO A N 1
ATOM 1570 C CA . PRO A 1 196 ? 3.813 7.465 18.662 1.00 89.31 196 PRO A CA 1
ATOM 1571 C C . PRO A 1 196 ? 3.541 6.084 18.050 1.00 89.31 196 PRO A C 1
ATOM 1573 O O . PRO A 1 196 ? 4.481 5.368 17.724 1.00 89.31 196 PRO A O 1
ATOM 1576 N N . ALA A 1 197 ? 2.267 5.718 17.866 1.00 87.50 197 ALA A N 1
ATOM 1577 C CA . ALA A 1 197 ? 1.892 4.441 17.265 1.00 87.50 197 ALA A CA 1
ATOM 1578 C C . ALA A 1 197 ? 2.162 4.423 15.753 1.00 87.50 197 ALA A C 1
ATOM 1580 O O . ALA A 1 197 ? 2.643 3.418 15.244 1.00 87.50 197 ALA A O 1
ATOM 1581 N N . VAL A 1 198 ? 1.912 5.536 15.051 1.00 89.56 198 VAL A N 1
ATOM 1582 C CA . VAL A 1 198 ? 2.210 5.656 13.611 1.00 89.56 198 VAL A CA 1
ATOM 1583 C C . VAL A 1 198 ? 3.712 5.799 13.360 1.00 89.56 198 VAL A C 1
ATOM 1585 O O . VAL A 1 198 ? 4.234 5.144 12.473 1.00 89.56 198 VAL A O 1
ATOM 1588 N N . ALA A 1 199 ? 4.443 6.550 14.188 1.00 90.44 199 ALA A N 1
ATOM 1589 C CA . ALA A 1 199 ? 5.905 6.595 14.139 1.00 90.44 199 ALA A CA 1
ATOM 1590 C C . ALA A 1 199 ? 6.523 5.199 14.313 1.00 90.44 199 ALA A C 1
ATOM 1592 O O . ALA A 1 199 ? 7.445 4.842 13.585 1.00 90.44 199 ALA A O 1
ATOM 1593 N N . LEU A 1 200 ? 6.006 4.407 15.263 1.00 89.62 200 LEU A N 1
ATOM 1594 C CA . LEU A 1 200 ? 6.441 3.029 15.475 1.00 89.62 200 LEU A CA 1
ATOM 1595 C C . LEU A 1 200 ? 6.058 2.123 14.298 1.00 89.62 200 LEU A C 1
ATOM 1597 O O . LEU A 1 200 ? 6.899 1.355 13.851 1.00 89.62 200 LEU A O 1
ATOM 1601 N N . GLU A 1 201 ? 4.828 2.218 13.787 1.00 88.94 201 GLU A N 1
ATOM 1602 C CA . GLU A 1 201 ? 4.382 1.475 12.601 1.00 88.94 201 GLU A CA 1
ATOM 1603 C C . GLU A 1 201 ? 5.273 1.784 11.398 1.00 88.94 201 GLU A C 1
ATOM 1605 O O . GLU A 1 201 ? 5.851 0.866 10.834 1.00 88.94 201 GLU A O 1
ATOM 1610 N N . THR A 1 202 ? 5.467 3.056 11.051 1.00 88.69 202 THR A N 1
ATOM 1611 C CA . THR A 1 202 ? 6.240 3.443 9.869 1.00 88.69 202 THR A CA 1
ATOM 1612 C C . THR A 1 202 ? 7.714 3.074 10.028 1.00 88.69 202 THR A C 1
ATOM 1614 O O . THR A 1 202 ? 8.331 2.606 9.072 1.00 88.69 202 THR A O 1
ATOM 1617 N N . LEU A 1 203 ? 8.278 3.192 11.238 1.00 88.88 203 LEU A N 1
ATOM 1618 C CA . LEU A 1 203 ? 9.618 2.686 11.539 1.00 88.88 203 LEU A CA 1
ATOM 1619 C C . LEU A 1 203 ? 9.694 1.163 11.350 1.00 88.88 203 LEU A C 1
ATOM 1621 O O . LEU A 1 203 ? 10.617 0.689 10.699 1.00 88.88 203 LEU A O 1
ATOM 1625 N N . LEU A 1 204 ? 8.729 0.397 11.869 1.00 86.56 204 LEU A N 1
ATOM 1626 C CA . LEU A 1 204 ? 8.674 -1.060 11.707 1.00 86.56 204 LEU A CA 1
ATOM 1627 C C . LEU A 1 204 ? 8.472 -1.472 10.246 1.00 86.56 204 LEU A C 1
ATOM 1629 O O . LEU A 1 204 ? 9.117 -2.412 9.798 1.00 86.56 204 LEU A O 1
ATOM 1633 N N . THR A 1 205 ? 7.639 -0.762 9.489 1.00 85.12 205 THR A N 1
ATOM 1634 C CA . THR A 1 205 ? 7.421 -0.979 8.056 1.00 85.12 205 THR A CA 1
ATOM 1635 C C . THR A 1 205 ? 8.710 -0.717 7.274 1.00 85.12 205 THR A C 1
ATOM 1637 O O . THR A 1 205 ? 9.123 -1.569 6.487 1.00 85.12 205 THR A O 1
ATOM 1640 N N . TYR A 1 206 ? 9.427 0.380 7.548 1.00 81.19 206 TYR A N 1
ATOM 1641 C CA . TYR A 1 206 ? 10.744 0.625 6.948 1.00 81.19 206 TYR A CA 1
ATOM 1642 C C . TYR A 1 206 ? 11.783 -0.419 7.355 1.00 81.19 206 TYR A C 1
ATOM 1644 O O . TYR A 1 206 ? 12.524 -0.900 6.504 1.00 81.19 206 TYR A O 1
ATOM 1652 N N . VAL A 1 207 ? 11.805 -0.828 8.622 1.00 80.56 207 VAL A N 1
ATOM 1653 C CA . VAL A 1 207 ? 12.642 -1.937 9.089 1.00 80.56 207 VAL A CA 1
ATOM 1654 C C . VAL A 1 207 ? 12.290 -3.213 8.316 1.00 80.56 207 VAL A C 1
ATOM 1656 O O . VAL A 1 207 ? 13.186 -3.836 7.779 1.00 80.56 207 VAL A O 1
ATOM 1659 N N . ILE A 1 208 ? 11.023 -3.586 8.140 1.00 82.00 208 ILE A N 1
ATOM 1660 C CA . ILE A 1 208 ? 10.635 -4.814 7.418 1.00 82.00 208 ILE A CA 1
ATOM 1661 C C . ILE A 1 208 ? 11.002 -4.764 5.926 1.00 82.00 208 ILE A C 1
ATOM 1663 O O . ILE A 1 208 ? 11.486 -5.763 5.394 1.00 82.00 208 ILE A O 1
ATOM 1667 N N . PHE A 1 209 ? 10.784 -3.634 5.247 1.00 74.94 209 PHE A N 1
ATOM 1668 C CA . PHE A 1 209 ? 11.054 -3.505 3.810 1.00 74.94 209 PHE A CA 1
ATOM 1669 C C . PHE A 1 209 ? 12.529 -3.291 3.480 1.00 74.94 209 PHE A C 1
ATOM 1671 O O . PHE A 1 209 ? 13.009 -3.820 2.477 1.00 74.94 209 PHE A O 1
ATOM 1678 N N . PHE A 1 210 ? 13.248 -2.535 4.310 1.00 69.06 210 PHE A N 1
ATOM 1679 C CA . PHE A 1 210 ? 14.625 -2.154 4.030 1.00 69.06 210 PHE A CA 1
ATOM 1680 C C . PHE A 1 210 ? 15.650 -2.951 4.827 1.00 69.06 210 PHE A C 1
ATOM 1682 O O . PHE A 1 210 ? 16.714 -3.155 4.256 1.00 69.06 210 PHE A O 1
ATOM 1689 N N . MET A 1 211 ? 15.347 -3.529 6.009 1.00 64.00 211 MET A N 1
ATOM 1690 C CA . MET A 1 211 ? 16.255 -4.501 6.660 1.00 64.00 211 MET A CA 1
ATOM 1691 C C . MET A 1 211 ? 16.717 -5.598 5.710 1.00 64.00 211 MET A C 1
ATOM 1693 O O . MET A 1 211 ? 17.863 -5.963 5.830 1.00 64.00 211 MET A O 1
ATOM 1697 N N . PRO A 1 212 ? 15.939 -6.164 4.773 1.00 70.88 212 PRO A N 1
ATOM 1698 C CA . PRO A 1 212 ? 16.480 -7.170 3.857 1.00 70.88 212 PRO A CA 1
ATOM 1699 C C . PRO A 1 212 ? 17.557 -6.625 2.904 1.00 70.88 212 PRO A C 1
ATOM 1701 O O . PRO A 1 212 ? 18.495 -7.345 2.576 1.00 70.88 212 PRO A O 1
ATOM 1704 N N . MET A 1 213 ? 17.440 -5.362 2.481 1.00 62.72 213 MET A N 1
ATOM 1705 C CA . MET A 1 213 ? 18.415 -4.670 1.626 1.00 62.72 213 MET A CA 1
ATOM 1706 C C . MET A 1 213 ? 19.670 -4.299 2.423 1.00 62.72 213 MET A C 1
ATOM 1708 O O . MET A 1 213 ? 20.781 -4.590 2.003 1.00 62.72 213 MET A O 1
ATOM 1712 N N . VAL A 1 214 ? 19.444 -3.755 3.613 1.00 54.88 214 VAL A N 1
ATOM 1713 C CA . VAL A 1 214 ? 20.389 -3.474 4.701 1.00 54.88 214 VAL A CA 1
ATOM 1714 C C . VAL A 1 214 ? 21.152 -4.763 5.078 1.00 54.88 214 VAL A C 1
ATOM 1716 O O . VAL A 1 214 ? 22.352 -4.836 4.900 1.00 54.88 214 VAL A O 1
ATOM 1719 N N . VAL A 1 215 ? 20.493 -5.865 5.415 1.00 56.75 215 VAL A N 1
ATOM 1720 C CA . VAL A 1 215 ? 21.093 -7.189 5.686 1.00 56.75 215 VAL A CA 1
ATOM 1721 C C . VAL A 1 215 ? 21.894 -7.740 4.517 1.00 56.75 215 VAL A C 1
ATOM 1723 O O . VAL A 1 215 ? 22.942 -8.355 4.722 1.00 56.75 215 VAL A O 1
ATOM 1726 N N . ALA A 1 216 ? 21.398 -7.568 3.289 1.00 56.75 216 ALA A N 1
ATOM 1727 C CA . ALA A 1 216 ? 22.176 -7.928 2.116 1.00 56.75 216 ALA A CA 1
ATOM 1728 C C . ALA A 1 216 ? 23.472 -7.103 2.077 1.00 56.75 216 ALA A C 1
ATOM 1730 O O . ALA A 1 216 ? 24.526 -7.649 1.769 1.00 56.75 216 ALA A O 1
ATOM 1731 N N . GLN A 1 217 ? 23.428 -5.843 2.504 1.00 48.12 217 GLN A N 1
ATOM 1732 C CA . GLN A 1 217 ? 24.567 -4.947 2.553 1.00 48.12 217 GLN A CA 1
ATOM 1733 C C . GLN A 1 217 ? 25.753 -5.502 3.446 1.00 48.12 217 GLN A C 1
ATOM 1735 O O . GLN A 1 217 ? 26.819 -5.739 2.884 1.00 48.12 217 GLN A O 1
ATOM 1740 N N . MET A 1 218 ? 25.691 -5.814 4.765 1.00 42.97 218 MET A N 1
ATOM 1741 C CA . MET A 1 218 ? 26.914 -6.190 5.573 1.00 42.97 218 MET A CA 1
ATOM 1742 C C . MET A 1 218 ? 27.243 -7.669 5.401 1.00 42.97 218 MET A C 1
ATOM 1744 O O . MET A 1 218 ? 28.382 -8.081 5.618 1.00 42.97 218 MET A O 1
ATOM 1748 N N . ALA A 1 219 ? 26.284 -8.478 4.948 1.00 51.34 219 ALA A N 1
ATOM 1749 C CA . ALA A 1 219 ? 26.594 -9.798 4.417 1.00 51.34 219 ALA A CA 1
ATOM 1750 C C . ALA A 1 219 ? 27.492 -9.733 3.157 1.00 51.34 219 ALA A C 1
ATOM 1752 O O . ALA A 1 219 ? 27.993 -10.771 2.719 1.00 51.34 219 ALA A O 1
ATOM 1753 N N . GLY A 1 220 ? 27.691 -8.545 2.564 1.00 49.09 220 GLY A N 1
ATOM 1754 C CA . GLY A 1 220 ? 28.418 -8.345 1.309 1.00 49.09 220 GLY A CA 1
ATOM 1755 C C . GLY A 1 220 ? 27.633 -8.822 0.082 1.00 49.09 220 GLY A C 1
ATOM 1756 O O . GLY A 1 220 ? 28.215 -9.086 -0.967 1.00 49.09 220 GLY A O 1
ATOM 1757 N N . TRP A 1 221 ? 26.322 -9.027 0.230 1.00 48.88 221 TRP A N 1
ATOM 1758 C CA . TRP A 1 221 ? 25.388 -9.438 -0.827 1.00 48.88 221 TRP A CA 1
ATOM 1759 C C . TRP A 1 221 ? 24.838 -8.209 -1.592 1.00 48.88 221 TRP A C 1
ATOM 1761 O O . TRP A 1 221 ? 24.370 -8.340 -2.721 1.00 48.88 221 TRP A O 1
ATOM 1771 N N . THR A 1 222 ? 24.987 -7.030 -0.982 1.00 54.66 222 THR A N 1
ATOM 1772 C CA . THR A 1 222 ? 25.134 -5.655 -1.507 1.00 54.66 222 THR A CA 1
ATOM 1773 C C . THR A 1 222 ? 26.220 -4.971 -0.612 1.00 54.66 222 THR A C 1
ATOM 1775 O O . THR A 1 222 ? 26.983 -5.703 0.009 1.00 54.66 222 THR A O 1
ATOM 1778 N N . GLU A 1 223 ? 26.371 -3.638 -0.496 1.00 45.06 223 GLU A N 1
ATOM 1779 C CA . GLU A 1 223 ? 27.410 -2.978 0.367 1.00 45.06 223 GLU A CA 1
ATOM 1780 C C . GLU A 1 223 ? 26.901 -2.379 1.739 1.00 45.06 223 GLU A C 1
ATOM 1782 O O . GLU A 1 223 ? 26.266 -1.333 1.705 1.00 45.06 223 GLU A O 1
ATOM 1787 N N . GLU A 1 224 ? 27.184 -3.014 2.912 1.00 49.44 224 GLU A N 1
ATOM 1788 C CA . GLU A 1 224 ? 27.105 -2.675 4.405 1.00 49.44 224 GLU A CA 1
ATOM 1789 C C . GLU A 1 224 ? 25.813 -2.377 5.333 1.00 49.44 224 GLU A C 1
ATOM 1791 O O . GLU A 1 224 ? 25.704 -1.261 5.827 1.00 49.44 224 GLU A O 1
ATOM 1796 N N . ASP A 1 225 ? 24.933 -3.355 5.744 1.00 42.94 225 ASP A N 1
ATOM 1797 C CA . ASP A 1 225 ? 24.174 -3.506 7.070 1.00 42.94 225 ASP A CA 1
ATOM 1798 C C . ASP A 1 225 ? 23.764 -4.997 7.594 1.00 42.94 225 ASP A C 1
ATOM 1800 O O . ASP A 1 225 ? 23.906 -5.964 6.849 1.00 42.94 225 ASP A O 1
ATOM 1804 N N . GLU A 1 226 ? 23.279 -5.280 8.846 1.00 41.16 226 GLU A N 1
ATOM 1805 C CA . GLU A 1 226 ? 23.248 -6.605 9.621 1.00 41.16 226 GLU A CA 1
ATOM 1806 C C . GLU A 1 226 ? 21.840 -7.224 10.038 1.00 41.16 226 GLU A C 1
ATOM 1808 O O . GLU A 1 226 ? 20.825 -6.546 9.938 1.00 41.16 226 GLU A O 1
ATOM 1813 N N . SER A 1 227 ? 21.704 -8.500 10.525 1.00 46.19 227 SER A N 1
ATOM 1814 C CA . SER A 1 227 ? 20.433 -9.332 10.447 1.00 46.19 227 SER A CA 1
ATOM 1815 C C . SER A 1 227 ? 19.535 -9.707 11.674 1.00 46.19 227 SER A C 1
ATOM 1817 O O . SER A 1 227 ? 19.906 -9.552 12.833 1.00 46.19 227 SER A O 1
ATOM 1819 N N . ILE A 1 228 ? 18.312 -10.224 11.380 1.00 38.78 228 ILE A N 1
ATOM 1820 C CA . ILE A 1 228 ? 17.133 -10.396 12.285 1.00 38.78 228 ILE A CA 1
ATOM 1821 C C . ILE A 1 228 ? 16.919 -11.791 12.928 1.00 38.78 228 ILE A C 1
ATOM 1823 O O . ILE A 1 228 ? 16.157 -11.931 13.885 1.00 38.78 228 ILE A O 1
ATOM 1827 N N . VAL A 1 229 ? 17.552 -12.849 12.416 1.00 40.31 229 VAL A N 1
ATOM 1828 C CA . VAL A 1 229 ? 17.651 -14.151 13.121 1.00 40.31 229 VAL A CA 1
ATOM 1829 C C . VAL A 1 229 ? 18.784 -14.002 14.147 1.00 40.31 229 VAL A C 1
ATOM 1831 O O . VAL A 1 229 ? 19.701 -13.253 13.825 1.00 40.31 229 VAL A O 1
ATOM 1834 N N . PRO A 1 230 ? 18.797 -14.655 15.336 1.00 41.38 230 PRO A N 1
ATOM 1835 C CA . PRO A 1 230 ? 19.937 -14.587 16.258 1.00 41.38 230 PRO A CA 1
ATOM 1836 C C . PRO A 1 230 ? 21.254 -14.856 15.522 1.00 41.38 230 PRO A C 1
ATOM 1838 O O . PRO A 1 230 ? 21.573 -15.988 15.154 1.00 41.38 230 PRO A O 1
ATOM 1841 N N . PHE A 1 231 ? 21.963 -13.762 15.262 1.00 49.44 231 PHE A N 1
ATOM 1842 C CA . PHE A 1 231 ? 23.123 -13.698 14.397 1.00 49.44 231 PHE A CA 1
ATOM 1843 C C . PHE A 1 231 ? 24.338 -13.772 15.303 1.00 49.44 231 PHE A C 1
ATOM 1845 O O . PHE A 1 231 ? 24.497 -12.950 16.209 1.00 49.44 231 PHE A O 1
ATOM 1852 N N . ASP A 1 232 ? 25.167 -14.792 15.110 1.00 52.69 232 ASP A N 1
ATOM 1853 C CA . ASP A 1 232 ? 26.348 -14.968 15.938 1.00 52.69 232 ASP A CA 1
ATOM 1854 C C . ASP A 1 232 ? 27.424 -13.951 15.541 1.00 52.69 232 ASP A C 1
ATOM 1856 O O . ASP A 1 232 ? 28.329 -14.241 14.762 1.00 52.69 232 ASP A O 1
ATOM 1860 N N . ARG A 1 233 ? 27.328 -12.755 16.131 1.00 54.22 233 ARG A N 1
ATOM 1861 C CA . ARG A 1 233 ? 28.302 -11.658 16.009 1.00 54.22 233 ARG A CA 1
ATOM 1862 C C . ARG A 1 233 ? 29.715 -12.038 16.461 1.00 54.22 233 ARG A C 1
ATOM 1864 O O . ARG A 1 233 ? 30.659 -11.312 16.170 1.00 54.22 233 ARG A O 1
ATOM 1871 N N . SER A 1 234 ? 29.877 -13.155 17.175 1.00 54.16 234 SER A N 1
ATOM 1872 C CA . SER A 1 234 ? 31.189 -13.683 17.552 1.00 54.16 234 SER A CA 1
ATOM 1873 C C . SER A 1 234 ? 31.757 -14.676 16.529 1.00 54.16 234 SER A C 1
ATOM 1875 O O . SER A 1 234 ? 32.932 -15.022 16.627 1.00 54.16 234 SER A O 1
ATOM 1877 N N . PHE A 1 235 ? 30.951 -15.138 15.562 1.00 59.97 235 PHE A N 1
ATOM 1878 C CA . PHE A 1 235 ? 31.273 -16.188 14.586 1.00 59.97 235 PHE A CA 1
ATOM 1879 C C . PHE A 1 235 ? 31.916 -17.428 15.239 1.00 59.97 235 PHE A C 1
ATOM 1881 O O . PHE A 1 235 ? 32.996 -17.877 14.848 1.00 59.97 235 PHE A O 1
ATOM 1888 N N . GLY A 1 236 ? 31.266 -17.968 16.272 1.00 64.50 236 GLY A N 1
ATOM 1889 C CA . GLY A 1 236 ? 31.746 -19.089 17.079 1.00 64.50 236 GLY A CA 1
ATOM 1890 C C . GLY A 1 236 ? 32.844 -18.713 18.078 1.00 64.50 236 GLY A C 1
ATOM 1891 O O . GLY A 1 236 ? 33.687 -19.550 18.392 1.00 64.50 236 GLY A O 1
ATOM 1892 N N . GLY A 1 237 ? 32.880 -17.460 18.544 1.00 61.00 237 GLY A N 1
ATOM 1893 C CA . GLY A 1 237 ? 33.918 -16.932 19.438 1.00 61.00 237 GLY A CA 1
ATOM 1894 C C . GLY A 1 237 ? 35.217 -16.483 18.750 1.00 61.00 237 GLY A C 1
ATOM 1895 O O . GLY A 1 237 ? 36.196 -16.198 19.437 1.00 61.00 237 GLY A O 1
ATOM 1896 N N . LYS A 1 238 ? 35.247 -16.409 17.411 1.00 60.47 238 LYS A N 1
ATOM 1897 C CA . LYS A 1 238 ? 36.411 -15.977 16.614 1.00 60.47 238 LYS A CA 1
ATOM 1898 C C . LYS A 1 238 ? 36.629 -14.456 16.571 1.00 60.47 238 LYS A C 1
ATOM 1900 O O . LYS A 1 238 ? 37.727 -14.031 16.220 1.00 60.47 238 LYS A O 1
ATOM 1905 N N . VAL A 1 239 ? 35.627 -13.635 16.902 1.00 59.44 239 VAL A N 1
ATOM 1906 C CA . VAL A 1 239 ? 35.706 -12.158 16.830 1.00 59.44 239 VAL A CA 1
ATOM 1907 C C . VAL A 1 239 ? 35.631 -11.522 18.222 1.00 59.44 239 VAL A C 1
ATOM 1909 O O . VAL A 1 239 ? 34.748 -11.853 19.011 1.00 59.44 239 VAL A O 1
ATOM 1912 N N . GLN A 1 240 ? 36.535 -10.575 18.509 1.00 59.62 240 GLN A N 1
ATOM 1913 C CA . GLN A 1 240 ? 36.505 -9.726 19.711 1.00 59.62 240 GLN A CA 1
ATOM 1914 C C . GLN A 1 240 ? 36.362 -8.235 19.340 1.00 59.62 240 GLN A C 1
ATOM 1916 O O . GLN A 1 240 ? 36.895 -7.830 18.301 1.00 59.62 240 GLN A O 1
ATOM 1921 N N . PRO A 1 241 ? 35.681 -7.405 20.162 1.00 57.97 241 PRO A N 1
ATOM 1922 C CA . PRO A 1 241 ? 35.391 -6.015 19.811 1.00 57.97 241 PRO A CA 1
ATOM 1923 C C . PRO A 1 241 ? 36.635 -5.119 19.739 1.00 57.97 241 PRO A C 1
ATOM 1925 O O . PRO A 1 241 ? 37.570 -5.245 20.532 1.00 57.97 241 PRO A O 1
ATOM 1928 N N . GLU A 1 242 ? 36.598 -4.136 18.841 1.00 60.22 242 GLU A N 1
ATOM 1929 C CA . GLU A 1 242 ? 37.696 -3.186 18.604 1.00 60.22 242 GLU A CA 1
ATOM 1930 C C . GLU A 1 242 ? 37.977 -2.279 19.818 1.00 60.22 242 GLU A C 1
ATOM 1932 O O . GLU A 1 242 ? 39.125 -1.956 20.112 1.00 60.22 242 GLU A O 1
ATOM 1937 N N . ILE A 1 243 ? 36.946 -1.991 20.623 1.00 49.91 243 ILE A N 1
ATOM 1938 C CA . ILE A 1 243 ? 37.033 -1.245 21.895 1.00 49.91 243 ILE A CA 1
ATOM 1939 C C . ILE A 1 243 ? 37.943 -1.950 22.927 1.00 49.91 243 ILE A C 1
ATOM 1941 O O . ILE A 1 243 ? 38.468 -1.301 23.828 1.00 49.91 243 ILE A O 1
ATOM 1945 N N . VAL A 1 244 ? 38.165 -3.265 22.789 1.00 59.28 244 VAL A N 1
ATOM 1946 C CA . VAL A 1 244 ? 39.069 -4.058 23.647 1.00 59.28 244 VAL A CA 1
ATOM 1947 C C . VAL A 1 244 ? 40.424 -4.348 22.977 1.00 59.28 244 VAL A C 1
ATOM 1949 O O . VAL A 1 244 ? 41.202 -5.150 23.485 1.00 59.28 244 VAL A O 1
ATOM 1952 N N . GLY A 1 245 ? 40.723 -3.703 21.841 1.00 55.69 245 GLY A N 1
ATOM 1953 C CA . GLY A 1 245 ? 41.967 -3.883 21.083 1.00 55.69 245 GLY A CA 1
ATOM 1954 C C . GLY A 1 245 ? 41.954 -5.037 20.071 1.00 55.69 245 GLY A C 1
ATOM 1955 O O . GLY A 1 245 ? 43.010 -5.405 19.558 1.00 55.69 245 GLY A O 1
ATOM 1956 N N . GLY A 1 246 ? 40.787 -5.625 19.781 1.00 61.69 246 GLY A N 1
ATOM 1957 C CA . GLY A 1 246 ? 40.627 -6.628 18.721 1.00 61.69 246 GLY A CA 1
ATOM 1958 C C . GLY A 1 246 ? 40.584 -6.011 17.316 1.00 61.69 246 GLY A C 1
ATOM 1959 O O . GLY A 1 246 ? 40.241 -4.849 17.151 1.00 61.69 246 GLY A O 1
ATOM 1960 N N . SER A 1 247 ? 40.864 -6.800 16.273 1.00 62.88 247 SER A N 1
ATOM 1961 C CA . SER A 1 247 ? 40.859 -6.317 14.875 1.00 62.88 247 SER A CA 1
ATOM 1962 C C . SER A 1 247 ? 39.472 -5.925 14.327 1.00 62.88 247 SER A C 1
ATOM 1964 O O . SER A 1 247 ? 39.397 -5.438 13.199 1.00 62.88 247 SER A O 1
ATOM 1966 N N . GLY A 1 248 ? 38.379 -6.231 15.039 1.00 57.06 248 GLY A N 1
ATOM 1967 C CA . GLY A 1 248 ? 36.997 -5.909 14.649 1.00 57.06 248 GLY A CA 1
ATOM 1968 C C . GLY A 1 248 ? 36.466 -6.564 13.361 1.00 57.06 248 GLY A C 1
ATOM 1969 O O . GLY A 1 248 ? 35.322 -6.320 12.997 1.00 57.06 248 GLY A O 1
ATOM 1970 N N . LYS A 1 249 ? 37.270 -7.368 12.649 1.00 55.41 249 LYS A N 1
ATOM 1971 C CA . LYS A 1 249 ? 37.011 -7.825 11.270 1.00 55.41 249 LYS A CA 1
ATOM 1972 C C . LYS A 1 249 ? 37.349 -9.311 11.107 1.00 55.41 249 LYS A C 1
ATOM 1974 O O . LYS A 1 249 ? 38.286 -9.799 11.737 1.00 55.41 249 LYS A O 1
ATOM 1979 N N . ILE A 1 250 ? 36.611 -10.021 10.248 1.00 61.38 250 ILE A N 1
ATOM 1980 C CA . ILE A 1 250 ? 36.802 -11.452 9.940 1.00 61.38 250 ILE A CA 1
ATOM 1981 C C . ILE A 1 250 ? 36.782 -11.696 8.422 1.00 61.38 250 ILE A C 1
ATOM 1983 O O . ILE A 1 250 ? 36.164 -10.944 7.672 1.00 61.38 250 ILE A O 1
ATOM 1987 N N . GLY A 1 251 ? 37.474 -12.739 7.952 1.00 59.56 251 GLY A N 1
ATOM 1988 C CA . GLY A 1 251 ? 37.503 -13.116 6.536 1.00 59.56 251 GLY A CA 1
ATOM 1989 C C . GLY A 1 251 ? 36.293 -13.955 6.103 1.00 59.56 251 GLY A C 1
ATOM 1990 O O . GLY A 1 251 ? 35.829 -14.825 6.840 1.00 59.56 251 GLY A O 1
ATOM 1991 N N . LEU A 1 252 ? 35.835 -13.760 4.860 1.00 58.62 252 LEU A N 1
ATOM 1992 C CA . LEU A 1 252 ? 34.655 -14.423 4.276 1.00 58.62 252 LEU A CA 1
ATOM 1993 C C . LEU A 1 252 ? 34.668 -15.962 4.419 1.00 58.62 252 LEU A C 1
ATOM 1995 O O . LEU A 1 252 ? 33.637 -16.580 4.683 1.00 58.62 252 LEU A O 1
ATOM 1999 N N . MET A 1 253 ? 35.840 -16.592 4.284 1.00 57.03 253 MET A N 1
ATOM 2000 C CA . MET A 1 253 ? 35.991 -18.052 4.366 1.00 57.03 253 MET A CA 1
ATOM 2001 C C . MET A 1 253 ? 35.859 -18.594 5.805 1.00 57.03 253 MET A C 1
ATOM 2003 O O . MET A 1 253 ? 35.357 -19.702 6.015 1.00 57.03 253 MET A O 1
ATOM 2007 N N . ASP A 1 254 ? 36.240 -17.797 6.807 1.00 58.94 254 ASP A N 1
ATOM 2008 C CA . ASP A 1 254 ? 36.041 -18.119 8.225 1.00 58.94 254 ASP A CA 1
ATOM 2009 C C . ASP A 1 254 ? 34.584 -17.922 8.672 1.00 58.94 254 ASP A C 1
ATOM 2011 O O . ASP A 1 254 ? 34.125 -18.640 9.560 1.00 58.94 254 ASP A O 1
ATOM 2015 N N . ALA A 1 255 ? 33.842 -17.013 8.027 1.00 58.53 255 ALA A N 1
ATOM 2016 C CA . ALA A 1 255 ? 32.406 -16.815 8.245 1.00 58.53 255 ALA A CA 1
ATOM 2017 C C . ALA A 1 255 ? 31.529 -17.859 7.515 1.00 58.53 255 ALA A C 1
ATOM 2019 O O . ALA A 1 255 ? 30.480 -18.263 8.011 1.00 58.53 255 ALA A O 1
ATOM 2020 N N . TRP A 1 256 ? 31.952 -18.362 6.349 1.00 61.78 256 TRP A N 1
ATOM 2021 C CA . TRP A 1 256 ? 31.206 -19.404 5.624 1.00 61.78 256 TRP A CA 1
ATOM 2022 C C . TRP A 1 256 ? 31.269 -20.784 6.297 1.00 61.78 256 TRP A C 1
ATOM 2024 O O . TRP A 1 256 ? 30.347 -21.596 6.156 1.00 61.78 256 TRP A O 1
ATOM 2034 N N . THR A 1 257 ? 32.345 -21.069 7.033 1.00 63.94 257 THR A N 1
ATOM 2035 C CA . THR A 1 257 ? 32.538 -22.354 7.728 1.00 63.94 257 THR A CA 1
ATOM 2036 C C . THR A 1 257 ? 31.738 -22.476 9.030 1.00 63.94 257 THR A C 1
ATOM 2038 O O . THR A 1 257 ? 31.583 -23.587 9.528 1.00 63.94 257 THR A O 1
ATOM 2041 N N . THR A 1 258 ? 31.159 -21.383 9.542 1.00 58.19 258 THR A N 1
ATOM 2042 C CA . THR A 1 258 ? 30.358 -21.356 10.783 1.00 58.19 258 THR A CA 1
ATOM 2043 C C . THR A 1 258 ? 28.834 -21.387 10.560 1.00 58.19 258 THR A C 1
ATOM 2045 O O . THR A 1 258 ? 28.079 -21.554 11.515 1.00 58.19 258 THR A O 1
ATOM 2048 N N . PHE A 1 259 ? 28.347 -21.299 9.315 1.00 59.75 259 PHE A N 1
ATOM 2049 C CA . PHE A 1 259 ? 26.908 -21.310 8.995 1.00 59.75 259 PHE A CA 1
ATOM 2050 C C . PHE A 1 259 ? 26.304 -22.735 8.954 1.00 59.75 259 PHE A C 1
ATOM 2052 O O . PHE A 1 259 ? 26.677 -23.544 8.104 1.00 59.75 259 PHE A O 1
ATOM 2059 N N . ASP A 1 260 ? 25.338 -23.054 9.824 1.00 67.00 260 ASP A N 1
ATOM 2060 C CA . ASP A 1 260 ? 24.756 -24.407 9.966 1.00 67.00 260 ASP A CA 1
ATOM 2061 C C . ASP A 1 260 ? 24.090 -24.984 8.688 1.00 67.00 260 ASP A C 1
ATOM 2063 O O . ASP A 1 260 ? 23.435 -24.288 7.908 1.00 67.00 260 ASP A O 1
ATOM 2067 N N . TRP A 1 261 ? 24.202 -26.304 8.499 1.00 63.69 261 TRP A N 1
ATOM 2068 C CA . TRP A 1 261 ? 23.674 -27.020 7.332 1.00 63.69 261 TRP A CA 1
ATOM 2069 C C . TRP A 1 261 ? 22.138 -27.054 7.270 1.00 63.69 261 TRP A C 1
ATOM 2071 O O . TRP A 1 261 ? 21.556 -26.893 6.193 1.00 63.69 261 TRP A O 1
ATOM 2081 N N . ASN A 1 262 ? 21.451 -27.201 8.408 1.00 59.75 262 ASN A N 1
ATOM 2082 C CA . ASN A 1 262 ? 19.985 -27.211 8.424 1.00 59.75 262 ASN A CA 1
ATOM 2083 C C . ASN A 1 262 ? 19.405 -25.816 8.147 1.00 59.75 262 ASN A C 1
ATOM 2085 O O . ASN A 1 262 ? 18.322 -25.704 7.567 1.00 59.75 262 ASN A O 1
ATOM 2089 N N . ALA A 1 263 ? 20.126 -24.749 8.504 1.00 50.09 263 ALA A N 1
ATOM 2090 C CA . ALA A 1 263 ? 19.774 -23.384 8.119 1.00 50.09 263 ALA A CA 1
ATOM 2091 C C . ALA A 1 263 ? 19.855 -23.172 6.594 1.00 50.09 263 ALA A C 1
ATOM 2093 O O . ALA A 1 263 ? 18.882 -22.692 6.003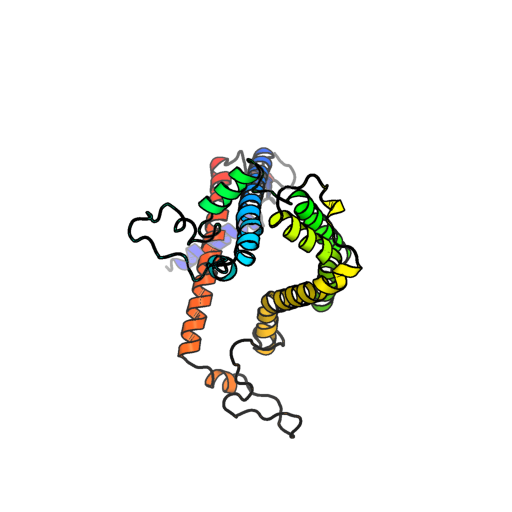 1.00 50.09 263 ALA A O 1
ATOM 2094 N N . ARG A 1 264 ? 20.942 -23.621 5.942 1.00 56.94 264 ARG A N 1
ATOM 2095 C CA . ARG A 1 264 ? 21.135 -23.539 4.475 1.00 56.94 264 ARG A CA 1
ATOM 2096 C C . ARG A 1 264 ? 19.959 -24.146 3.698 1.00 56.94 264 ARG A C 1
ATOM 2098 O O . ARG A 1 264 ? 19.414 -23.515 2.794 1.00 56.94 264 ARG A O 1
ATOM 2105 N N . VAL A 1 265 ? 19.511 -25.346 4.081 1.00 62.00 265 VAL A N 1
ATOM 2106 C CA . VAL A 1 265 ? 18.408 -26.054 3.395 1.00 62.00 265 VAL A CA 1
ATOM 2107 C C . VAL A 1 265 ? 17.051 -25.361 3.587 1.00 62.00 265 VAL A C 1
ATOM 2109 O O . VAL A 1 265 ? 16.232 -25.350 2.663 1.00 62.00 265 VAL A O 1
ATOM 2112 N N . ARG A 1 266 ? 16.791 -24.763 4.760 1.00 58.16 266 ARG A N 1
ATOM 2113 C CA . ARG A 1 266 ? 15.560 -23.986 5.000 1.00 58.16 266 ARG A CA 1
ATOM 2114 C C . ARG A 1 266 ? 15.537 -22.705 4.165 1.00 58.16 266 ARG A C 1
ATOM 2116 O O . ARG A 1 266 ? 14.523 -22.437 3.527 1.00 58.16 266 ARG A O 1
ATOM 2123 N N . PHE A 1 267 ? 16.654 -21.978 4.115 1.00 53.09 267 PHE A N 1
ATOM 2124 C CA . PHE A 1 267 ? 16.804 -20.758 3.318 1.00 53.09 267 PHE A CA 1
ATOM 2125 C C . PHE A 1 267 ? 16.520 -21.009 1.828 1.00 53.09 267 PHE A C 1
ATOM 2127 O O . PHE A 1 267 ? 15.612 -20.398 1.265 1.00 53.09 267 PHE A O 1
ATOM 2134 N N . VAL A 1 268 ? 17.192 -21.997 1.220 1.00 58.38 268 VAL A N 1
ATOM 2135 C CA . VAL A 1 268 ? 16.985 -22.363 -0.196 1.00 58.38 268 VAL A CA 1
ATOM 2136 C C . VAL A 1 268 ? 15.520 -22.720 -0.487 1.00 58.38 268 VAL A C 1
ATOM 2138 O O . VAL A 1 268 ? 14.975 -22.297 -1.505 1.00 58.38 268 VAL A O 1
ATOM 2141 N N . LYS A 1 269 ? 14.837 -23.443 0.414 1.00 54.25 269 LYS A N 1
ATOM 2142 C CA . LYS A 1 269 ? 13.414 -23.793 0.238 1.00 54.25 269 LYS A CA 1
ATOM 2143 C C . LYS A 1 269 ? 12.466 -22.594 0.290 1.00 54.25 269 LYS A C 1
ATOM 2145 O O . LYS A 1 269 ? 11.442 -22.638 -0.387 1.00 54.25 269 LYS A O 1
ATOM 2150 N N . VAL A 1 270 ? 12.762 -21.568 1.090 1.00 49.22 270 VAL A N 1
ATOM 2151 C CA . VAL A 1 270 ? 11.939 -20.348 1.156 1.00 49.22 270 VAL A CA 1
ATOM 2152 C C . VAL A 1 270 ? 12.136 -19.524 -0.113 1.00 49.22 270 VAL A C 1
ATOM 2154 O O . VAL A 1 270 ? 11.155 -19.254 -0.800 1.00 49.22 270 VAL A O 1
ATOM 2157 N N . VAL A 1 271 ? 13.388 -19.235 -0.486 1.00 55.88 271 VAL A N 1
ATOM 2158 C CA . VAL A 1 271 ? 13.720 -18.446 -1.687 1.00 55.88 271 VAL A CA 1
ATOM 2159 C C . VAL A 1 271 ? 13.123 -19.071 -2.952 1.00 55.88 271 VAL A C 1
ATOM 2161 O O . VAL A 1 271 ? 12.447 -18.384 -3.715 1.00 55.88 271 VAL A O 1
ATOM 2164 N N . VAL A 1 272 ? 13.281 -20.387 -3.145 1.00 67.56 272 VAL A N 1
ATOM 2165 C CA . VAL A 1 272 ? 12.712 -21.092 -4.308 1.00 67.56 272 VAL A CA 1
ATOM 2166 C C . VAL A 1 272 ? 11.181 -21.032 -4.320 1.00 67.56 272 VAL A C 1
ATOM 2168 O O . VAL A 1 272 ? 10.597 -20.852 -5.384 1.00 67.56 272 VAL A O 1
ATOM 2171 N N . LYS A 1 273 ? 10.506 -21.152 -3.167 1.00 53.94 273 LYS A N 1
ATOM 2172 C CA . LYS A 1 273 ? 9.037 -21.061 -3.110 1.00 53.94 273 LYS A CA 1
ATOM 2173 C C . LYS A 1 273 ? 8.524 -19.660 -3.436 1.00 53.94 273 LYS A C 1
ATOM 2175 O O . LYS A 1 273 ? 7.563 -19.559 -4.193 1.00 53.94 273 LYS A O 1
ATOM 2180 N N . THR A 1 274 ? 9.152 -18.612 -2.904 1.00 53.38 274 THR A N 1
ATOM 2181 C CA . THR A 1 274 ? 8.770 -17.222 -3.197 1.00 53.38 274 THR A CA 1
ATOM 2182 C C . THR A 1 274 ? 8.961 -16.914 -4.680 1.00 53.38 274 THR A C 1
ATOM 2184 O O . THR A 1 274 ? 7.999 -16.534 -5.346 1.00 53.38 274 THR A O 1
ATOM 2187 N N . ALA A 1 275 ? 10.142 -17.218 -5.233 1.00 62.06 275 ALA A N 1
ATOM 2188 C CA . ALA A 1 275 ? 10.431 -17.014 -6.652 1.00 62.06 275 ALA A CA 1
ATOM 2189 C C . ALA A 1 275 ? 9.459 -17.784 -7.567 1.00 62.06 275 ALA A C 1
ATOM 2191 O O . ALA A 1 275 ? 8.988 -17.244 -8.562 1.00 62.06 275 ALA A O 1
ATOM 2192 N N . MET A 1 276 ? 9.095 -19.025 -7.222 1.00 75.06 276 MET A N 1
ATOM 2193 C CA . MET A 1 276 ? 8.108 -19.810 -7.980 1.00 75.06 276 MET A CA 1
ATOM 2194 C C . MET A 1 276 ? 6.714 -19.162 -8.000 1.00 75.06 276 MET A C 1
ATOM 2196 O O . MET A 1 276 ? 6.029 -19.238 -9.019 1.00 75.06 276 MET A O 1
ATOM 2200 N N . ILE A 1 277 ? 6.285 -18.532 -6.901 1.00 66.06 277 ILE A N 1
ATOM 2201 C CA . ILE A 1 277 ? 4.981 -17.854 -6.812 1.00 66.06 277 ILE A CA 1
ATOM 2202 C C . ILE A 1 277 ? 4.989 -16.565 -7.644 1.00 66.06 277 ILE A C 1
ATOM 2204 O O . ILE A 1 277 ? 4.057 -16.333 -8.414 1.00 66.06 277 ILE A O 1
ATOM 2208 N N . GLU A 1 278 ? 6.051 -15.765 -7.554 1.00 61.06 278 GLU A N 1
ATOM 2209 C CA . GLU A 1 278 ? 6.212 -14.545 -8.357 1.00 61.06 278 GLU A CA 1
ATOM 2210 C C . GLU A 1 278 ? 6.294 -14.862 -9.856 1.00 61.06 278 GLU A C 1
ATOM 2212 O O . GLU A 1 278 ? 5.553 -14.280 -10.650 1.00 61.06 278 GLU A O 1
ATOM 2217 N N . ILE A 1 279 ? 7.109 -15.850 -10.243 1.00 69.50 279 ILE A N 1
ATOM 2218 C CA . ILE A 1 279 ? 7.210 -16.331 -11.628 1.00 69.50 279 ILE A CA 1
ATOM 2219 C C . ILE A 1 279 ? 5.846 -16.818 -12.131 1.00 69.50 279 ILE A C 1
ATOM 2221 O O . ILE A 1 279 ? 5.467 -16.482 -13.250 1.00 69.50 279 ILE A O 1
ATOM 2225 N N . ALA A 1 280 ? 5.076 -17.557 -11.324 1.00 78.94 280 ALA A N 1
ATOM 2226 C CA . ALA A 1 280 ? 3.744 -18.018 -11.718 1.00 78.94 280 ALA A CA 1
ATOM 2227 C C . ALA A 1 280 ? 2.760 -16.855 -11.948 1.00 78.94 280 ALA A C 1
ATOM 2229 O O . ALA A 1 280 ? 2.031 -16.860 -12.941 1.00 78.94 280 ALA A O 1
ATOM 2230 N N . LEU A 1 281 ? 2.756 -15.840 -11.077 1.00 60.94 281 LEU A N 1
ATOM 2231 C CA . LEU A 1 281 ? 1.893 -14.661 -11.217 1.00 60.94 281 LEU A CA 1
ATOM 2232 C C . LEU A 1 281 ? 2.267 -13.818 -12.445 1.00 60.94 281 LEU A C 1
ATOM 2234 O O . LEU A 1 281 ? 1.390 -13.460 -13.236 1.00 60.94 281 LEU A O 1
ATOM 2238 N N . ILE A 1 282 ? 3.563 -13.566 -12.653 1.00 69.94 282 ILE A N 1
ATOM 2239 C CA . ILE A 1 282 ? 4.083 -12.860 -13.833 1.00 69.94 282 ILE A CA 1
ATOM 2240 C C . ILE A 1 282 ? 3.746 -13.641 -15.109 1.00 69.94 282 ILE A C 1
ATOM 2242 O O . ILE A 1 282 ? 3.286 -13.053 -16.087 1.00 69.94 282 ILE A O 1
ATOM 2246 N N . PHE A 1 283 ? 3.909 -14.966 -15.099 1.00 75.44 283 PHE A N 1
ATOM 2247 C CA . PHE A 1 283 ? 3.614 -15.824 -16.245 1.00 75.44 283 PHE A CA 1
ATOM 2248 C C . PHE A 1 283 ? 2.122 -15.834 -16.606 1.00 75.44 283 PHE A C 1
ATOM 2250 O O . PHE A 1 283 ? 1.785 -15.758 -17.788 1.00 75.44 283 PHE A O 1
ATOM 2257 N N . VAL A 1 284 ? 1.216 -15.866 -15.621 1.00 80.25 284 VAL A N 1
ATOM 2258 C CA . VAL A 1 284 ? -0.236 -15.762 -15.860 1.00 80.25 284 VAL A CA 1
ATOM 2259 C C . VAL A 1 284 ? -0.602 -14.391 -16.440 1.00 80.25 284 VAL A C 1
ATOM 2261 O O . VAL A 1 284 ? -1.334 -14.330 -17.430 1.00 80.25 284 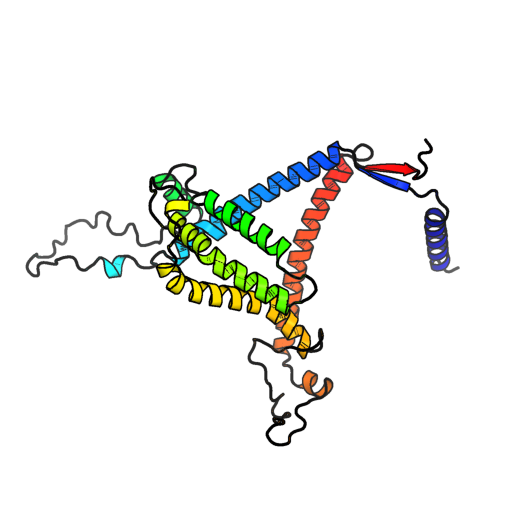VAL A O 1
ATOM 2264 N N . GLY A 1 285 ? -0.051 -13.301 -15.894 1.00 67.19 285 GLY A N 1
ATOM 2265 C CA . GLY A 1 285 ? -0.258 -11.948 -16.424 1.00 67.19 285 GLY A CA 1
ATOM 2266 C C . GLY A 1 285 ? 0.247 -11.793 -17.863 1.00 67.19 285 GLY A C 1
ATOM 2267 O O . GLY A 1 285 ? -0.493 -11.346 -18.742 1.00 67.19 285 GLY A O 1
ATOM 2268 N N . ALA A 1 286 ? 1.474 -12.245 -18.133 1.00 72.00 286 ALA A N 1
ATOM 2269 C CA . ALA A 1 286 ? 2.064 -12.249 -19.469 1.00 72.00 286 ALA A CA 1
ATOM 2270 C C . ALA A 1 286 ? 1.265 -13.119 -20.454 1.00 72.00 286 ALA A C 1
ATOM 2272 O O . ALA A 1 286 ? 1.054 -12.710 -21.593 1.00 72.00 286 ALA A O 1
ATOM 2273 N N . SER A 1 287 ? 0.759 -14.277 -20.015 1.00 74.94 287 SER A N 1
ATOM 2274 C CA . SER A 1 287 ? -0.067 -15.172 -20.839 1.00 74.94 287 SER A CA 1
ATOM 2275 C C . SER A 1 287 ? -1.413 -14.548 -21.213 1.00 74.94 287 SER A C 1
ATOM 2277 O O . SER A 1 287 ? -1.855 -14.689 -22.352 1.00 74.94 287 SER A O 1
ATOM 2279 N N . ALA A 1 288 ? -2.053 -13.816 -20.296 1.00 71.31 288 ALA A N 1
ATOM 2280 C CA . ALA A 1 288 ? -3.295 -13.098 -20.582 1.00 71.31 288 ALA A CA 1
ATOM 2281 C C . ALA A 1 288 ? -3.078 -11.966 -21.604 1.00 71.31 288 ALA A C 1
ATOM 2283 O O . ALA A 1 288 ? -3.840 -11.841 -22.564 1.00 71.31 288 ALA A O 1
ATOM 2284 N N . ILE A 1 289 ? -2.001 -11.188 -21.447 1.00 73.44 289 ILE A N 1
ATOM 2285 C CA . ILE A 1 289 ? -1.617 -10.130 -22.395 1.00 73.44 289 ILE A CA 1
ATOM 2286 C C . ILE A 1 289 ? -1.267 -10.735 -23.764 1.00 73.44 289 ILE A C 1
ATOM 2288 O O . ILE A 1 289 ? -1.755 -10.258 -24.787 1.00 73.44 289 ILE A O 1
ATOM 2292 N N . ALA A 1 290 ? -0.496 -11.826 -23.798 1.00 74.38 290 ALA A N 1
ATOM 2293 C CA . ALA A 1 290 ? -0.172 -12.549 -25.026 1.00 74.38 290 ALA A CA 1
ATOM 2294 C C . ALA A 1 290 ? -1.427 -13.102 -25.723 1.00 74.38 290 ALA A C 1
ATOM 2296 O O . ALA A 1 290 ? -1.536 -13.000 -26.942 1.00 74.38 290 ALA A O 1
ATOM 2297 N N . GLY A 1 291 ? -2.408 -13.615 -24.974 1.00 76.69 291 GLY A N 1
ATOM 2298 C CA . GLY A 1 291 ? -3.694 -14.058 -25.520 1.00 76.69 291 GLY A CA 1
ATOM 2299 C C . GLY A 1 291 ? -4.476 -12.934 -26.210 1.00 76.69 291 GLY A C 1
ATOM 2300 O O . GLY A 1 291 ? -5.014 -13.139 -27.297 1.00 76.69 291 GLY A O 1
ATOM 2301 N N . ILE A 1 292 ? -4.480 -11.727 -25.631 1.00 71.31 292 ILE A N 1
ATOM 2302 C CA . ILE A 1 292 ? -5.103 -10.533 -26.231 1.00 71.31 292 ILE A CA 1
ATOM 2303 C C . ILE A 1 292 ? -4.354 -10.106 -27.505 1.00 71.31 292 ILE A C 1
ATOM 2305 O O . ILE A 1 292 ? -4.985 -9.848 -28.531 1.00 71.31 292 ILE A O 1
ATOM 2309 N N . MET A 1 293 ? -3.018 -10.086 -27.466 1.00 68.44 293 MET A N 1
ATOM 2310 C CA . MET A 1 293 ? -2.171 -9.762 -28.622 1.00 68.44 293 MET A CA 1
ATOM 2311 C C . MET A 1 293 ? -2.385 -10.745 -29.784 1.00 68.44 293 MET A C 1
ATOM 2313 O O . MET A 1 293 ? -2.609 -10.327 -30.920 1.00 68.44 293 MET A O 1
ATOM 2317 N N . LEU A 1 294 ? -2.376 -12.053 -29.503 1.00 77.25 294 LEU A N 1
ATOM 2318 C CA . LEU A 1 294 ? -2.574 -13.110 -30.499 1.00 77.25 294 LEU A CA 1
ATOM 2319 C C . LEU A 1 294 ? -4.003 -13.125 -31.061 1.00 77.25 294 LEU A C 1
ATOM 2321 O O . LEU A 1 294 ? -4.177 -13.322 -32.261 1.00 77.25 294 LEU A O 1
ATOM 2325 N N . GLY A 1 295 ? -5.017 -12.879 -30.224 1.00 76.31 295 GLY A N 1
ATOM 2326 C CA . GLY A 1 295 ? -6.418 -12.822 -30.651 1.00 76.31 295 GLY A CA 1
ATOM 2327 C C . GLY A 1 295 ? -6.745 -11.637 -31.568 1.00 76.31 295 GLY A C 1
ATOM 2328 O O . GLY A 1 295 ? -7.651 -11.735 -32.395 1.00 76.31 295 GLY A O 1
ATOM 2329 N N . LEU A 1 296 ? -6.004 -10.529 -31.455 1.00 73.44 296 LEU A N 1
ATOM 2330 C CA . LEU A 1 296 ? -6.143 -9.358 -32.330 1.00 73.44 296 LEU A CA 1
ATOM 2331 C C . LEU A 1 296 ? -5.226 -9.420 -33.565 1.00 73.44 296 LEU A C 1
ATOM 2333 O O . LEU A 1 296 ? -5.575 -8.870 -34.614 1.00 73.44 296 LEU A O 1
ATOM 2337 N N . GLY A 1 297 ? -4.080 -10.102 -33.468 1.00 74.19 297 GLY A N 1
ATOM 2338 C CA . GLY A 1 297 ? -3.160 -10.330 -34.585 1.00 74.19 297 GLY A CA 1
ATOM 2339 C C . GLY A 1 297 ? -2.721 -9.024 -35.274 1.00 74.19 297 GLY A C 1
ATOM 2340 O O . GLY A 1 297 ? -2.536 -8.010 -34.593 1.00 74.19 297 GLY A O 1
ATOM 2341 N N . PRO A 1 298 ? -2.625 -8.992 -36.621 1.00 68.62 298 PRO A N 1
ATOM 2342 C CA . PRO A 1 298 ? -2.233 -7.793 -37.376 1.00 68.62 298 PRO A CA 1
ATOM 2343 C C . PRO A 1 298 ? -3.159 -6.575 -37.208 1.00 68.62 298 PRO A C 1
ATOM 2345 O O . PRO A 1 298 ? -2.818 -5.483 -37.647 1.00 68.62 298 PRO A O 1
ATOM 2348 N N . ARG A 1 299 ? -4.349 -6.741 -36.605 1.00 73.44 299 ARG A N 1
ATOM 2349 C CA . ARG A 1 299 ? -5.272 -5.633 -36.284 1.00 73.44 299 ARG A CA 1
ATOM 2350 C C . ARG A 1 299 ? -4.988 -5.000 -34.917 1.00 73.44 299 ARG A C 1
ATOM 2352 O O . ARG A 1 299 ? -5.536 -3.940 -34.615 1.00 73.44 299 ARG A O 1
ATOM 2359 N N . GLY A 1 300 ? -4.194 -5.671 -34.081 1.00 69.12 300 GLY A N 1
ATOM 2360 C CA . GLY A 1 300 ? -3.745 -5.193 -32.774 1.00 69.12 300 GLY A CA 1
ATOM 2361 C C . GLY A 1 300 ? -2.343 -4.590 -32.824 1.00 69.12 300 GLY A C 1
ATOM 2362 O O . GLY A 1 300 ? -2.134 -3.513 -32.270 1.00 69.12 300 GLY A O 1
ATOM 2363 N N . VAL A 1 301 ? -1.410 -5.261 -33.504 1.00 75.94 301 VAL A N 1
ATOM 2364 C CA . VAL A 1 301 ? -0.009 -4.835 -33.637 1.00 75.94 301 VAL A CA 1
ATOM 2365 C C . VAL A 1 301 ? 0.409 -4.890 -35.103 1.00 75.94 301 VAL A C 1
ATOM 2367 O O . VAL A 1 301 ? 0.287 -5.939 -35.738 1.00 75.94 301 VAL A O 1
ATOM 2370 N N . SER A 1 302 ? 0.938 -3.784 -35.619 1.00 78.38 302 SER A N 1
ATOM 2371 C CA . SER A 1 302 ? 1.501 -3.669 -36.967 1.00 78.38 302 SER A CA 1
ATOM 2372 C C . SER A 1 302 ? 2.971 -3.252 -36.907 1.00 78.38 302 SER A C 1
ATOM 2374 O O . SER A 1 302 ? 3.401 -2.557 -35.988 1.00 78.38 302 SER A O 1
ATOM 2376 N N . MET A 1 303 ? 3.758 -3.693 -37.887 1.00 76.38 303 MET A N 1
ATOM 2377 C CA . MET A 1 303 ? 5.130 -3.227 -38.091 1.00 76.38 303 MET A CA 1
ATOM 2378 C C . MET A 1 303 ? 5.144 -2.335 -39.329 1.00 76.38 303 MET A C 1
ATOM 2380 O O . MET A 1 303 ? 4.681 -2.763 -40.385 1.00 76.38 303 MET A O 1
ATOM 2384 N N . VAL A 1 304 ? 5.640 -1.108 -39.185 1.00 77.81 304 VAL A N 1
ATOM 2385 C CA . VAL A 1 304 ? 5.665 -0.091 -40.249 1.00 77.81 304 VAL A CA 1
ATOM 2386 C C . VAL A 1 304 ? 7.103 0.417 -40.418 1.00 77.81 304 VAL A C 1
ATOM 2388 O O . VAL A 1 304 ? 7.786 0.611 -39.404 1.00 77.81 304 VAL A O 1
ATOM 2391 N N . PRO A 1 305 ? 7.602 0.637 -41.649 1.00 78.06 305 PRO A N 1
ATOM 2392 C CA . PRO A 1 305 ? 8.906 1.257 -41.873 1.00 78.06 305 PRO A CA 1
ATOM 2393 C C . PRO A 1 305 ? 9.040 2.599 -41.140 1.00 78.06 305 PRO A C 1
ATOM 2395 O O . PRO A 1 305 ? 8.159 3.458 -41.188 1.00 78.06 305 PRO A O 1
ATOM 2398 N N . ALA A 1 306 ? 10.151 2.800 -40.428 1.00 70.25 306 ALA A N 1
ATOM 2399 C CA . ALA A 1 306 ? 10.358 3.984 -39.595 1.00 70.25 306 ALA A CA 1
ATOM 2400 C C . ALA A 1 306 ? 10.451 5.291 -40.398 1.00 70.25 306 ALA A C 1
ATOM 2402 O O . ALA A 1 306 ? 10.238 6.358 -39.814 1.00 70.25 306 ALA A O 1
ATOM 2403 N N . ASP A 1 307 ? 10.756 5.197 -41.692 1.00 75.75 307 ASP A N 1
ATOM 2404 C CA . ASP A 1 307 ? 10.820 6.293 -42.660 1.00 75.75 307 ASP A CA 1
ATOM 2405 C C . ASP A 1 307 ? 9.453 6.678 -43.258 1.00 75.75 307 ASP A C 1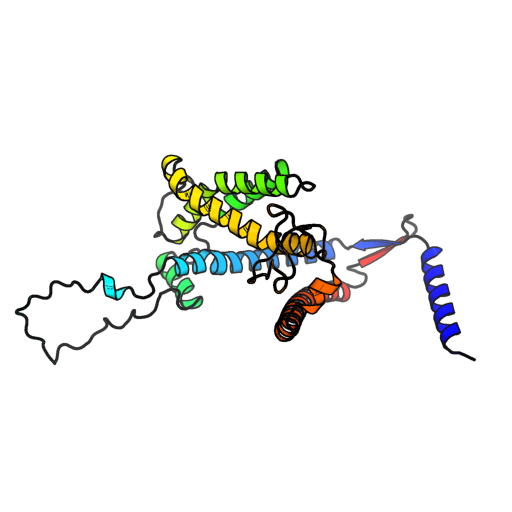
ATOM 2407 O O . ASP A 1 307 ? 9.353 7.706 -43.924 1.00 75.75 307 ASP A O 1
ATOM 2411 N N . GLY A 1 308 ? 8.394 5.908 -42.981 1.00 62.97 308 GLY A N 1
ATOM 2412 C CA . GLY A 1 308 ? 7.046 6.158 -43.495 1.00 62.97 308 GLY A CA 1
ATOM 2413 C C . GLY A 1 308 ? 6.827 5.725 -44.947 1.00 62.97 308 GLY A C 1
ATOM 2414 O O . GLY A 1 308 ? 5.835 6.140 -45.546 1.00 62.97 308 GLY A O 1
ATOM 2415 N N . SER A 1 309 ? 7.719 4.909 -45.519 1.00 65.81 309 SER A N 1
ATOM 2416 C CA . SER A 1 309 ? 7.458 4.243 -46.799 1.00 65.81 309 SER A CA 1
ATOM 2417 C C . SER A 1 309 ? 6.298 3.235 -46.674 1.00 65.81 309 SER A C 1
ATOM 2419 O O . SER A 1 309 ? 6.218 2.484 -45.698 1.00 65.81 309 SER A O 1
ATOM 2421 N N . MET A 1 310 ? 5.375 3.263 -47.647 1.00 56.31 310 MET A N 1
ATOM 2422 C CA . MET A 1 310 ? 4.250 2.320 -47.803 1.00 56.31 310 MET A CA 1
ATOM 2423 C C . MET A 1 310 ? 4.546 1.293 -48.894 1.00 56.31 310 MET A C 1
ATOM 2425 O O . MET A 1 310 ? 5.119 1.710 -49.926 1.00 56.31 310 MET A O 1
#

Secondary structure (DSSP, 8-state):
--THHHHHHHHHHHHHHHHHSPPEEEEEPHHHHHHHHHHHHHHHHHHHHHHIIIIIIIHHHHTTS-S-GGGGT------TTPPPPTTS---STTTT-S-GGGSHHHHHHHHHHHH-GGGGGTTHHHHHHHHHHHHHHHHHH--SS-HHHHHHHHHHHHHHHHHHHHHHHHHHHSPP-SS-GGGGSPPHHHHHHHHHHHHHHHHHHHHHHHHHHHHHHHTTSSSS---SS---TTTTTT---GGGT------HHHHHTTS-HHHHHHHHHHHHHHHHHHHHHHHHHHHHHHHHHHHHGGGTEEEEETT---

Foldseek 3Di:
DDPVVVVVVVVVVVVVCVVPPFDKDKDFFPVLVVVVVVVVVVVVVVVCLCCCLPVNQLVLQVVVWDLAPVVVVPPDPPPVPDDDDPPPDPPDPVPPNGTCSNDSVSVQVVLCVQPNDCSSCQLVVLVVVLVVVLVVQLVPQADPPDPVSNLVSNLVSQLVCLQSVVLSSCRSNDGDDPDDSVVSRDDPVCSVVRNVVSSVVSVVVCCVVCVVVQCCQCLVVNNHHHDDDPDPLCLVVVFDDVVVVTPRDDDPVSNVVSDDPVVVVVVVVVVVVVVVVVCVVVVVVVVVSVVSCVVCDCVGIPIARPVRDD

Organism: NCBI:txid1131564

pLDDT: mean 73.4, std 15.74, range [38.78, 96.31]

Radius of gyration: 30.51 Å; chains: 1; bounding box: 79×51×95 Å